Protein AF-A0A662XS90-F1 (afdb_monomer_lite)

pLDDT: mean 77.03, std 20.11, range [36.88, 97.5]

Structure (mmCIF, N/CA/C/O backbone):
data_AF-A0A662XS90-F1
#
_entry.id   AF-A0A662XS90-F1
#
loop_
_atom_site.group_PDB
_atom_site.id
_atom_site.type_symbol
_atom_site.label_atom_id
_atom_site.label_alt_id
_atom_site.label_comp_id
_atom_site.label_asym_id
_atom_site.label_entity_id
_atom_site.label_seq_id
_atom_site.pdbx_PDB_ins_code
_atom_site.Cartn_x
_atom_site.Cartn_y
_atom_site.Cartn_z
_atom_site.occupancy
_atom_site.B_iso_or_equiv
_atom_site.auth_seq_id
_atom_site.auth_comp_id
_atom_site.auth_asym_id
_atom_site.auth_atom_id
_atom_site.pdbx_PDB_model_num
ATOM 1 N N . MET A 1 1 ? -9.115 47.032 -18.566 1.00 46.91 1 MET A N 1
ATOM 2 C CA . MET A 1 1 ? -9.504 46.456 -19.867 1.00 46.91 1 MET A CA 1
ATOM 3 C C . MET A 1 1 ? -10.259 45.175 -19.581 1.00 46.91 1 MET A C 1
ATOM 5 O O . MET A 1 1 ? -9.649 44.151 -19.315 1.00 46.91 1 MET A O 1
ATOM 9 N N . GLN A 1 2 ? -11.581 45.300 -19.470 1.00 40.84 2 GLN A N 1
ATOM 10 C CA . GLN A 1 2 ? -12.500 44.173 -19.336 1.00 40.84 2 GLN A CA 1
ATOM 11 C C . GLN A 1 2 ? -12.461 43.388 -20.650 1.00 40.84 2 GLN A C 1
ATOM 13 O O . GLN A 1 2 ? -12.544 43.998 -21.713 1.00 40.84 2 GLN A O 1
ATOM 18 N N . SER A 1 3 ? -12.321 42.066 -20.586 1.00 51.00 3 SER A N 1
ATOM 19 C CA . SER A 1 3 ? -12.607 41.200 -21.725 1.00 51.00 3 SER A CA 1
ATOM 20 C C . SER A 1 3 ? -13.545 40.103 -21.251 1.00 51.00 3 SER A C 1
ATOM 22 O O . SER A 1 3 ? -13.237 39.310 -20.364 1.00 51.00 3 SER A O 1
ATOM 24 N N . THR A 1 4 ? -14.752 40.206 -21.777 1.00 46.75 4 THR A N 1
ATOM 25 C CA . THR A 1 4 ? -15.937 39.394 -21.558 1.00 46.75 4 THR A CA 1
ATOM 26 C C . THR A 1 4 ? -16.090 38.402 -22.713 1.00 46.75 4 THR A C 1
ATOM 28 O O . THR A 1 4 ? -15.774 38.772 -23.841 1.00 46.75 4 THR A O 1
ATOM 31 N N . LEU A 1 5 ? -16.722 37.252 -22.419 1.00 43.22 5 LEU A N 1
ATOM 32 C CA . LEU A 1 5 ? -17.412 36.326 -23.346 1.00 43.22 5 LEU A CA 1
ATOM 33 C C . LEU A 1 5 ? -16.474 35.387 -24.147 1.00 43.22 5 LEU A C 1
ATOM 35 O O . LEU A 1 5 ? -15.370 35.763 -24.500 1.00 43.22 5 LEU A O 1
ATOM 39 N N . GLU A 1 6 ? -16.801 34.119 -24.418 1.00 42.72 6 GLU A N 1
ATOM 40 C CA . GLU A 1 6 ? -18.121 33.579 -24.752 1.00 42.72 6 GLU A CA 1
ATOM 41 C C . GLU A 1 6 ? -18.190 32.043 -24.548 1.00 42.72 6 GLU A C 1
ATOM 43 O O . GLU A 1 6 ? -17.235 31.316 -24.823 1.00 42.72 6 GLU A O 1
ATOM 48 N N . LEU A 1 7 ? -19.341 31.561 -24.059 1.00 48.09 7 LEU A N 1
ATOM 49 C CA . LEU A 1 7 ? -19.759 30.155 -24.037 1.00 48.09 7 LEU A CA 1
ATOM 50 C C . LEU A 1 7 ? -20.249 29.744 -25.432 1.00 48.09 7 LEU A C 1
ATOM 52 O O . LEU A 1 7 ? -21.121 30.409 -25.981 1.00 48.09 7 LEU A O 1
ATOM 56 N N . ALA A 1 8 ? -19.822 28.582 -25.928 1.00 40.94 8 ALA A N 1
ATOM 57 C CA . ALA A 1 8 ? -20.457 27.920 -27.066 1.00 40.94 8 ALA A CA 1
ATOM 58 C C . ALA A 1 8 ? -21.144 26.623 -26.608 1.00 40.94 8 ALA A C 1
ATOM 60 O O . ALA A 1 8 ? -20.506 25.590 -26.406 1.00 40.94 8 ALA A O 1
ATOM 61 N N . ALA A 1 9 ? -22.465 26.705 -26.442 1.00 42.56 9 ALA A N 1
ATOM 62 C CA . ALA A 1 9 ? -23.384 25.575 -26.402 1.00 42.56 9 ALA A CA 1
ATOM 63 C C . ALA A 1 9 ? -24.036 25.432 -27.785 1.00 42.56 9 ALA A C 1
ATOM 65 O O . ALA A 1 9 ? -24.511 26.412 -28.354 1.00 42.56 9 ALA A O 1
ATOM 66 N N . SER A 1 10 ? -24.058 24.221 -28.336 1.00 46.25 10 SER A N 1
ATOM 67 C CA . SER A 1 10 ? -24.774 23.829 -29.562 1.00 46.25 10 SER A CA 1
ATOM 68 C C . SER A 1 10 ? -24.744 22.299 -29.635 1.00 46.25 10 SER A C 1
ATOM 70 O O . SER A 1 10 ? -23.737 21.705 -29.278 1.00 46.25 10 SER A O 1
ATOM 72 N N . SER A 1 11 ? -25.737 21.555 -30.101 1.00 41.50 11 SER A N 1
ATOM 73 C CA . SER A 1 11 ? -27.116 21.822 -30.485 1.00 41.50 11 SER A CA 1
ATOM 74 C C . SER A 1 11 ? -27.805 20.450 -30.562 1.00 41.50 11 SER A C 1
ATOM 76 O O . SER A 1 11 ? -27.169 19.440 -30.869 1.00 41.50 11 SER A O 1
ATOM 78 N N . LEU A 1 12 ? -29.096 20.429 -30.255 1.00 47.72 12 LEU A N 1
ATOM 79 C CA . LEU A 1 12 ? -29.994 19.281 -30.294 1.00 47.72 12 LEU A CA 1
ATOM 80 C C . LEU A 1 12 ? -30.335 18.920 -31.750 1.00 47.72 12 LEU A C 1
ATOM 82 O O . LEU A 1 12 ? -30.722 19.792 -32.515 1.00 47.72 12 LEU A O 1
ATOM 86 N N . ASN A 1 13 ? -30.295 17.633 -32.092 1.00 46.22 13 ASN A N 1
ATOM 87 C CA . ASN A 1 13 ? -30.978 17.028 -33.245 1.00 46.22 13 ASN A CA 1
ATOM 88 C C . ASN A 1 13 ? -31.464 15.650 -32.750 1.00 46.22 13 ASN A C 1
ATOM 90 O O . ASN A 1 13 ? -30.674 14.905 -32.184 1.00 46.22 13 ASN A O 1
ATOM 94 N N . GLY A 1 14 ? -32.731 15.237 -32.789 1.00 38.50 14 GLY A N 1
ATOM 95 C CA . GLY A 1 14 ? -33.776 15.465 -33.785 1.00 38.50 14 GLY A CA 1
ATOM 96 C C . GLY A 1 14 ? -34.149 14.091 -34.369 1.00 38.50 14 GLY A C 1
ATOM 97 O O . GLY A 1 14 ? -33.398 13.553 -35.172 1.00 38.50 14 GLY A O 1
ATOM 98 N N . ARG A 1 15 ? -35.254 13.491 -33.890 1.00 47.94 15 ARG A N 1
ATOM 99 C CA . ARG A 1 15 ? -35.796 12.160 -34.278 1.00 47.94 15 ARG A CA 1
ATOM 100 C C . ARG A 1 15 ? -36.144 12.090 -35.777 1.00 47.94 15 ARG A C 1
ATOM 102 O O . ARG A 1 15 ? -36.386 13.127 -36.390 1.00 47.94 15 ARG A O 1
ATOM 109 N N . PRO A 1 16 ? -36.377 10.876 -36.308 1.00 51.66 16 PRO A N 1
ATOM 110 C CA . PRO A 1 16 ? -37.778 10.587 -36.629 1.00 51.66 16 PRO A CA 1
ATOM 111 C C . PRO A 1 16 ? -38.274 9.208 -36.169 1.00 51.66 16 PRO A C 1
ATOM 113 O O . PRO A 1 16 ? -37.550 8.219 -36.112 1.00 51.66 16 PRO A O 1
ATOM 116 N N . LEU A 1 17 ? -39.561 9.207 -35.817 1.00 44.09 17 LEU A N 1
ATOM 117 C CA . LEU A 1 17 ? -40.422 8.065 -35.533 1.00 44.09 17 LEU A CA 1
ATOM 118 C C . LEU A 1 17 ? -40.832 7.378 -36.839 1.00 44.09 17 LEU A C 1
ATOM 120 O O . LEU A 1 17 ? -41.264 8.062 -37.764 1.00 44.09 17 LEU A O 1
ATOM 124 N N . LEU A 1 18 ? -40.802 6.045 -36.870 1.00 49.81 18 LEU A N 1
ATOM 125 C CA . LEU A 1 18 ? -41.537 5.252 -37.853 1.00 49.81 18 LEU A CA 1
ATOM 126 C C . LEU A 1 18 ? -42.574 4.388 -37.132 1.00 49.81 18 LEU A C 1
ATOM 128 O O . LEU A 1 18 ? -42.248 3.588 -36.258 1.00 49.81 18 LEU A O 1
ATOM 132 N N . LEU A 1 19 ? -43.830 4.631 -37.505 1.00 46.78 19 LEU A N 1
ATOM 133 C CA . LEU A 1 19 ? -44.989 3.768 -37.312 1.00 46.78 19 LEU A CA 1
ATOM 134 C C . LEU A 1 19 ? -44.895 2.573 -38.267 1.00 46.78 19 LEU A C 1
ATOM 136 O O . LEU A 1 19 ? -44.547 2.782 -39.426 1.00 46.78 19 LEU A O 1
ATOM 140 N N . ALA A 1 20 ? -45.292 1.383 -37.812 1.00 40.66 20 ALA A N 1
ATOM 141 C CA . ALA A 1 20 ? -46.274 0.540 -38.505 1.00 40.66 20 ALA A CA 1
ATOM 142 C C . ALA A 1 20 ? -46.572 -0.752 -37.718 1.00 40.66 20 ALA A C 1
ATOM 144 O O . ALA A 1 20 ? -45.673 -1.477 -37.304 1.00 40.66 20 ALA A O 1
ATOM 145 N N . ASP A 1 21 ? -47.876 -0.971 -37.581 1.00 36.91 21 ASP A N 1
ATOM 146 C CA . ASP A 1 21 ? -48.632 -2.222 -37.610 1.00 36.91 21 ASP A CA 1
ATOM 147 C C . ASP A 1 21 ? -48.496 -3.327 -36.545 1.00 36.91 21 ASP A C 1
ATOM 149 O O . ASP A 1 21 ? -47.541 -4.091 -36.436 1.00 36.91 21 ASP A O 1
ATOM 153 N N . SER A 1 22 ? -49.621 -3.438 -35.833 1.00 49.28 22 SER A N 1
ATOM 154 C CA . SER A 1 22 ? -50.176 -4.601 -35.142 1.00 49.28 22 SER A CA 1
ATOM 155 C C . SER A 1 22 ? -50.376 -5.787 -36.100 1.00 49.28 22 SER A C 1
ATOM 157 O O . SER A 1 22 ? -50.694 -5.576 -37.270 1.00 49.28 22 SER A O 1
ATOM 159 N N . PRO A 1 23 ? -50.321 -7.039 -35.610 1.00 53.56 23 PRO A N 1
ATOM 160 C CA . PRO A 1 23 ? -51.613 -7.696 -35.400 1.00 53.56 23 PRO A CA 1
ATOM 161 C C . PRO A 1 23 ? -51.699 -8.639 -34.184 1.00 53.56 23 PRO A C 1
ATOM 163 O O . PRO A 1 23 ? -50.775 -9.372 -33.851 1.00 53.56 23 PRO A O 1
ATOM 166 N N . ALA A 1 24 ? -52.894 -8.602 -33.588 1.00 49.44 24 ALA A N 1
ATOM 167 C CA . ALA A 1 24 ? -53.712 -9.689 -33.040 1.00 49.44 24 ALA A CA 1
ATOM 168 C C . ALA A 1 24 ? -53.063 -10.881 -32.291 1.00 49.44 24 ALA A C 1
ATOM 170 O O . ALA A 1 24 ? -52.315 -11.690 -32.827 1.00 49.44 24 ALA A O 1
ATOM 171 N N . LEU A 1 25 ? -53.543 -11.003 -31.048 1.00 48.31 25 LEU A N 1
ATOM 172 C CA . LEU A 1 25 ? -53.514 -12.099 -30.067 1.00 48.31 25 LEU A CA 1
ATOM 173 C C . LEU A 1 25 ? -53.543 -13.533 -30.644 1.00 48.31 25 LEU A C 1
ATOM 175 O O . LEU A 1 25 ? -54.168 -13.790 -31.672 1.00 48.31 25 LEU A O 1
ATOM 179 N N . PRO A 1 26 ? -53.094 -14.512 -29.836 1.00 54.56 26 PRO A N 1
ATOM 180 C CA . PRO A 1 26 ? -54.115 -15.337 -29.190 1.00 54.56 26 PRO A CA 1
ATOM 181 C C . PRO A 1 26 ? -53.918 -15.515 -27.680 1.00 54.56 26 PRO A C 1
ATOM 183 O O . PRO A 1 26 ? -52.807 -15.565 -27.154 1.00 54.56 26 PRO A O 1
ATOM 186 N N . LEU A 1 27 ? -55.061 -15.621 -26.998 1.00 52.25 27 LEU A N 1
ATOM 187 C CA . LEU A 1 27 ? -55.196 -16.059 -25.616 1.00 52.25 27 LEU A CA 1
ATOM 188 C C . LEU A 1 27 ? -54.572 -17.449 -25.439 1.00 52.25 27 LEU A C 1
ATOM 190 O O . LEU A 1 27 ? -54.989 -18.393 -26.107 1.00 52.25 27 LEU A O 1
ATOM 194 N N . CYS A 1 28 ? -53.687 -17.588 -24.453 1.00 40.41 28 CYS A N 1
ATOM 195 C CA . CYS A 1 28 ? -53.377 -18.873 -23.838 1.00 40.41 28 CYS A CA 1
ATOM 196 C C . CYS A 1 28 ? -53.525 -18.770 -22.319 1.00 40.41 28 CYS A C 1
ATOM 198 O O . CYS A 1 28 ? -53.129 -17.796 -21.681 1.00 40.41 28 CYS A O 1
ATOM 200 N N . LEU A 1 29 ? -54.182 -19.796 -21.794 1.00 49.94 29 LEU A N 1
ATOM 201 C CA . LEU A 1 29 ? -54.697 -19.970 -20.447 1.00 49.94 29 LEU A CA 1
ATOM 202 C C . LEU A 1 29 ? -53.612 -19.944 -19.361 1.00 49.94 29 LEU A C 1
ATOM 204 O O . LEU A 1 29 ? -52.571 -20.578 -19.486 1.00 49.94 29 LEU A O 1
ATOM 208 N N . ALA A 1 30 ? -53.970 -19.279 -18.261 1.00 53.62 30 ALA A N 1
ATOM 209 C CA . ALA A 1 30 ? -53.767 -19.686 -16.871 1.00 53.62 30 ALA A CA 1
ATOM 210 C C . ALA A 1 30 ? -52.562 -20.601 -16.571 1.00 53.62 30 ALA A C 1
ATOM 212 O O . ALA A 1 30 ? -52.685 -21.823 -16.518 1.00 53.62 30 ALA A O 1
ATOM 213 N N . ALA A 1 31 ? -51.438 -19.980 -16.215 1.00 51.25 31 ALA A N 1
ATOM 214 C CA . ALA A 1 31 ? -50.478 -20.564 -15.290 1.00 51.25 31 ALA A CA 1
ATOM 215 C C . ALA A 1 31 ? -50.459 -19.686 -14.036 1.00 51.25 31 ALA A C 1
ATOM 217 O O . ALA A 1 31 ? -50.192 -18.487 -14.094 1.00 51.25 31 ALA A O 1
ATOM 218 N N . SER A 1 32 ? -50.822 -20.280 -12.905 1.00 57.84 32 SER A N 1
ATOM 219 C CA . SER A 1 32 ? -50.787 -19.677 -11.579 1.00 57.84 32 SER A CA 1
ATOM 220 C C . SER A 1 32 ? -49.365 -19.228 -11.239 1.00 57.84 32 SER A C 1
ATOM 222 O O . SER A 1 32 ? -48.529 -20.037 -10.833 1.00 57.84 32 SER A O 1
ATOM 224 N N . CYS A 1 33 ? -49.095 -17.934 -11.409 1.00 43.72 33 CYS A N 1
ATOM 225 C CA . CYS A 1 33 ? -47.889 -17.284 -10.919 1.00 43.72 33 CYS A CA 1
ATOM 226 C C . CYS A 1 33 ? -47.896 -17.350 -9.389 1.00 43.72 33 CYS A C 1
ATOM 228 O O . CYS A 1 33 ? -48.572 -16.563 -8.726 1.00 43.72 33 CYS A O 1
ATOM 230 N N . PHE A 1 34 ? -47.151 -18.305 -8.832 1.00 48.31 34 PHE A N 1
ATOM 231 C CA . PHE A 1 34 ? -46.725 -18.258 -7.441 1.00 48.31 34 PHE A CA 1
ATOM 232 C C . PHE A 1 34 ? -46.005 -16.925 -7.231 1.00 48.31 34 PHE A C 1
ATOM 234 O O . PHE A 1 34 ? -44.899 -16.714 -7.723 1.00 48.31 34 PHE A O 1
ATOM 241 N N . MET A 1 35 ? -46.677 -16.004 -6.544 1.00 54.47 35 MET A N 1
ATOM 242 C CA . MET A 1 35 ? -46.087 -14.775 -6.038 1.00 54.47 35 MET A CA 1
ATOM 243 C C . MET A 1 35 ? -44.962 -15.173 -5.084 1.00 54.47 35 MET A C 1
ATOM 245 O O . MET A 1 35 ? -45.208 -15.540 -3.937 1.00 54.47 35 MET A O 1
ATOM 249 N N . THR A 1 36 ? -43.723 -15.152 -5.567 1.00 63.88 36 THR A N 1
ATOM 250 C CA . THR A 1 36 ? -42.549 -15.212 -4.700 1.00 63.88 36 THR A CA 1
ATOM 251 C C . THR A 1 36 ? -42.595 -13.996 -3.777 1.00 63.88 36 THR A C 1
ATOM 253 O O . THR A 1 36 ? -42.610 -12.870 -4.287 1.00 63.88 36 THR A O 1
ATOM 256 N N . PRO A 1 37 ? -42.640 -14.174 -2.445 1.00 56.78 37 PRO A N 1
ATOM 257 C CA . PRO A 1 37 ? -42.574 -13.045 -1.535 1.00 56.78 37 PRO A CA 1
ATOM 258 C C . PRO A 1 37 ? -41.216 -12.362 -1.714 1.00 56.78 37 PRO A C 1
ATOM 260 O O . PRO A 1 37 ? -40.168 -12.997 -1.592 1.00 56.78 37 PRO A O 1
ATOM 263 N N . GLN A 1 38 ? -41.241 -11.067 -2.041 1.00 57.06 38 GLN A N 1
ATOM 264 C CA . GLN A 1 38 ? -40.050 -10.226 -1.971 1.00 57.06 38 GLN A CA 1
ATOM 265 C C . GLN A 1 38 ? -39.464 -10.328 -0.553 1.00 57.06 38 GLN A C 1
ATOM 267 O O . GLN A 1 38 ? -40.231 -10.266 0.415 1.00 57.06 38 GLN A O 1
ATOM 272 N N . PRO A 1 39 ? -38.136 -10.480 -0.402 1.00 57.41 39 PRO A N 1
ATOM 273 C CA . PRO A 1 39 ? -37.515 -10.473 0.910 1.00 57.41 39 PRO A CA 1
ATOM 274 C C . PRO A 1 39 ? -37.758 -9.098 1.527 1.00 57.41 39 PRO A C 1
ATOM 276 O O . PRO A 1 39 ? -37.340 -8.071 0.992 1.00 57.41 39 PRO A O 1
ATOM 279 N N . GLN A 1 40 ? -38.508 -9.083 2.625 1.00 45.94 40 GLN A N 1
ATOM 280 C CA . GLN A 1 40 ? -38.794 -7.867 3.362 1.00 45.94 40 GLN A CA 1
ATOM 281 C C . GLN A 1 40 ? -37.471 -7.310 3.884 1.00 45.94 40 GLN A C 1
ATOM 283 O O . GLN A 1 40 ? -36.763 -7.969 4.642 1.00 45.94 40 GLN A O 1
ATOM 288 N N . ALA A 1 41 ? -37.131 -6.097 3.450 1.00 53.72 41 ALA A N 1
ATOM 289 C CA . ALA A 1 41 ? -36.045 -5.324 4.021 1.00 53.72 41 ALA A CA 1
ATOM 290 C C . ALA A 1 41 ? -36.391 -5.052 5.490 1.00 53.72 41 ALA A C 1
ATOM 292 O O . ALA A 1 41 ? -37.173 -4.157 5.812 1.00 53.72 41 ALA A O 1
ATOM 293 N N . HIS A 1 42 ? -35.856 -5.880 6.381 1.00 50.31 42 HIS A N 1
ATOM 294 C CA . HIS A 1 42 ? -35.947 -5.670 7.812 1.00 50.31 42 HIS A CA 1
ATOM 295 C C . HIS A 1 42 ? -35.192 -4.378 8.136 1.00 50.31 42 HIS A C 1
ATOM 297 O O . HIS A 1 42 ? -33.964 -4.333 8.088 1.00 50.31 42 HIS A O 1
ATOM 303 N N . ALA A 1 43 ? -35.940 -3.315 8.427 1.00 52.56 43 ALA A N 1
ATOM 304 C CA . ALA A 1 43 ? -35.414 -2.080 8.984 1.00 52.56 43 ALA A CA 1
ATOM 305 C C . ALA A 1 43 ? -34.935 -2.363 10.414 1.00 52.56 43 ALA A C 1
ATOM 307 O O . ALA A 1 43 ? -35.655 -2.150 11.387 1.00 52.56 43 ALA A O 1
ATOM 308 N N . VAL A 1 44 ? -33.727 -2.912 10.538 1.00 54.66 44 VAL A N 1
ATOM 309 C CA . VAL A 1 44 ? -33.015 -2.955 11.812 1.00 54.66 44 VAL A CA 1
ATOM 310 C C . VAL A 1 44 ? -32.695 -1.505 12.141 1.00 54.66 44 VAL A C 1
ATOM 312 O O . VAL A 1 44 ? -31.963 -0.843 11.408 1.00 54.66 44 VAL A O 1
ATOM 315 N N . THR A 1 45 ? -33.302 -0.976 13.199 1.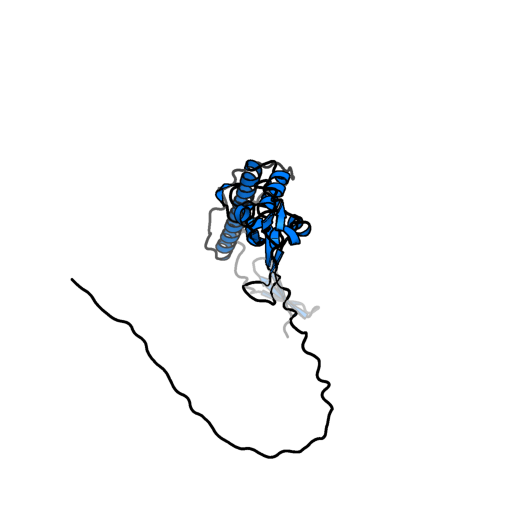00 51.59 45 THR A N 1
ATOM 316 C CA . THR A 1 45 ? -32.912 0.319 13.753 1.00 51.59 45 THR A CA 1
ATOM 317 C C . THR A 1 45 ? -31.428 0.235 14.086 1.00 51.59 45 THR A C 1
ATOM 319 O O . THR A 1 45 ? -31.044 -0.495 15.001 1.00 51.59 45 THR A O 1
ATOM 322 N N . ASP A 1 46 ? -30.605 0.922 13.299 1.00 67.44 46 ASP A N 1
ATOM 323 C CA . ASP A 1 46 ? -29.147 0.853 13.327 1.00 67.44 46 ASP A CA 1
ATOM 324 C C . ASP A 1 46 ? -28.602 1.593 14.564 1.00 67.44 46 ASP A C 1
ATOM 326 O O . ASP A 1 46 ? -27.893 2.594 14.469 1.00 67.44 46 ASP A O 1
ATOM 330 N N . ALA A 1 47 ? -28.936 1.110 15.763 1.00 80.50 47 ALA A N 1
ATOM 331 C CA . ALA A 1 47 ? -28.448 1.648 17.029 1.00 80.50 47 ALA A CA 1
ATOM 332 C C . ALA A 1 47 ? -26.938 1.410 17.137 1.00 80.50 47 ALA A C 1
ATOM 334 O O . ALA A 1 47 ? -26.502 0.258 17.196 1.00 80.50 47 ALA A O 1
ATOM 335 N N . LEU A 1 48 ? -26.143 2.485 17.057 1.00 80.50 48 LEU A N 1
ATOM 336 C CA . LEU A 1 48 ? -24.681 2.416 17.112 1.00 80.50 48 LEU A CA 1
ATOM 337 C C . LEU A 1 48 ? -24.235 1.690 18.392 1.00 80.50 48 LEU A C 1
ATOM 339 O O . LEU A 1 48 ? -24.791 1.970 19.456 1.00 80.50 48 LEU A O 1
ATOM 343 N N . PRO A 1 49 ? -23.246 0.783 18.311 1.00 87.62 49 PRO A N 1
ATOM 344 C CA . PRO A 1 49 ? -22.759 0.068 19.481 1.00 87.62 49 PRO A CA 1
ATOM 345 C C . PRO A 1 49 ? -22.180 1.067 20.484 1.00 87.62 49 PRO A C 1
ATOM 347 O O . PRO A 1 49 ? -21.370 1.921 20.125 1.00 87.62 49 PRO A O 1
ATOM 350 N N . VAL A 1 50 ? -22.612 0.970 21.740 1.00 91.62 50 VAL A N 1
ATOM 351 C CA . VAL A 1 50 ? -22.119 1.801 22.844 1.00 91.62 50 VAL A CA 1
ATOM 352 C C . VAL A 1 50 ? -21.212 0.948 23.719 1.00 91.62 50 VAL A C 1
ATOM 354 O O . VAL A 1 50 ? -21.565 -0.184 24.046 1.00 91.62 50 VAL A O 1
ATOM 357 N N . GLY A 1 51 ? -20.054 1.476 24.107 1.00 92.50 51 GLY A N 1
ATOM 358 C CA . GLY A 1 51 ? -19.108 0.740 24.938 1.00 92.50 51 GLY A CA 1
ATOM 359 C C . GLY A 1 51 ? -17.935 1.575 25.438 1.00 92.50 51 GLY A C 1
ATOM 360 O O . GLY A 1 51 ? -17.952 2.805 25.371 1.00 92.50 51 GLY A O 1
ATOM 361 N N . HIS A 1 52 ? -16.935 0.869 25.959 1.00 94.38 52 HIS A N 1
ATOM 362 C CA . HIS A 1 52 ? -15.655 1.421 26.393 1.00 94.38 52 HIS A CA 1
ATOM 363 C C . HIS A 1 52 ? -14.731 1.641 25.191 1.00 94.38 52 HIS A C 1
ATOM 365 O O . HIS A 1 52 ? -14.641 0.771 24.325 1.00 94.38 52 HIS A O 1
ATOM 371 N N . CYS A 1 53 ? -14.039 2.778 25.128 1.00 95.00 53 CYS A N 1
ATOM 372 C CA . CYS A 1 53 ? -13.061 3.063 24.077 1.00 95.00 53 CYS A CA 1
ATOM 373 C C . CYS A 1 53 ? -11.627 2.841 24.576 1.00 95.00 53 CYS A C 1
ATOM 375 O O . CYS A 1 53 ? -11.175 3.540 25.477 1.00 95.00 53 CYS A O 1
ATOM 377 N N . GLU A 1 54 ? -10.866 1.966 23.916 1.00 92.50 54 GLU A N 1
ATOM 378 C CA . GLU A 1 54 ? -9.474 1.649 24.280 1.00 92.50 54 GLU A CA 1
ATOM 379 C C . GLU A 1 54 ? -8.498 2.830 24.098 1.00 92.50 54 GLU A C 1
ATOM 381 O O . GLU A 1 54 ? -7.415 2.839 24.676 1.00 92.50 54 GLU A O 1
ATOM 386 N N . GLU A 1 55 ? -8.854 3.834 23.289 1.00 91.19 55 GLU A N 1
ATOM 387 C CA . GLU A 1 55 ? -7.949 4.939 22.933 1.00 91.19 55 GLU A CA 1
ATOM 388 C C . GLU A 1 55 ? -8.110 6.185 23.810 1.00 91.19 55 GLU A C 1
ATOM 390 O O . GLU A 1 55 ? -7.147 6.929 23.999 1.00 91.19 55 GLU A O 1
ATOM 395 N N . CYS A 1 56 ? -9.314 6.451 24.323 1.00 91.25 56 CYS A N 1
ATOM 396 C CA . CYS A 1 56 ? -9.543 7.540 25.280 1.00 91.25 56 CYS A CA 1
ATOM 397 C C . CYS A 1 56 ? -9.797 7.046 26.707 1.00 91.25 56 CYS A C 1
ATOM 399 O O . CYS A 1 56 ? -9.635 7.830 27.634 1.00 91.25 56 CYS A O 1
ATOM 401 N N . GLY A 1 57 ? -10.124 5.763 26.891 1.00 91.62 57 GLY A N 1
ATOM 402 C CA . GLY A 1 57 ? -10.424 5.170 28.193 1.00 91.62 57 GLY A CA 1
ATOM 403 C C . GLY A 1 57 ? -11.804 5.537 28.743 1.00 91.62 57 GLY A C 1
ATOM 404 O O . GLY A 1 57 ? -12.108 5.181 29.877 1.00 91.62 57 GLY A O 1
ATOM 405 N N . ASP A 1 58 ? -12.632 6.240 27.967 1.00 92.81 58 ASP A N 1
ATOM 406 C CA . ASP A 1 58 ? -13.965 6.654 28.396 1.00 92.81 58 ASP A CA 1
ATOM 407 C C . ASP A 1 58 ? -15.009 5.561 28.123 1.00 92.81 58 ASP A C 1
ATOM 409 O O . ASP A 1 58 ? -14.989 4.885 27.085 1.00 92.81 58 ASP A O 1
ATOM 413 N N . ASP A 1 59 ? -15.961 5.443 29.047 1.00 92.31 59 ASP A N 1
ATOM 414 C CA . ASP A 1 59 ? -17.114 4.549 28.960 1.00 92.31 59 ASP A CA 1
ATOM 415 C C . ASP A 1 59 ? -18.343 5.244 28.359 1.00 92.31 59 ASP A C 1
ATOM 417 O O . ASP A 1 59 ? -18.510 6.461 28.439 1.00 92.31 59 ASP A O 1
ATOM 421 N N . GLY A 1 60 ? -19.256 4.454 27.787 1.00 88.81 60 GLY A N 1
ATOM 422 C CA . GLY A 1 60 ? -20.542 4.956 27.294 1.00 88.81 60 GLY A CA 1
ATOM 423 C C . GLY A 1 60 ? -20.452 5.737 25.981 1.00 88.81 60 GLY A C 1
ATOM 424 O O . GLY A 1 60 ? -21.350 6.520 25.670 1.00 88.81 60 GLY A O 1
ATOM 425 N N . LEU A 1 61 ? -19.390 5.528 25.198 1.00 92.88 61 LEU A N 1
ATOM 426 C CA . LEU A 1 61 ? -19.199 6.180 23.905 1.00 92.88 61 LEU A CA 1
ATOM 427 C C . LEU A 1 61 ? -19.731 5.335 22.747 1.00 92.88 61 LEU A C 1
ATOM 429 O O . LEU A 1 61 ? -19.727 4.106 22.793 1.00 92.88 61 LEU A O 1
ATOM 433 N N . PHE A 1 62 ? -20.122 6.009 21.664 1.00 94.12 62 PHE A N 1
ATOM 434 C CA . PHE A 1 62 ? -20.465 5.354 20.404 1.00 94.12 62 PHE A CA 1
ATOM 435 C C . PHE A 1 62 ? -19.203 4.833 19.708 1.00 94.12 62 PHE A C 1
ATOM 437 O O . PHE A 1 62 ? -18.326 5.610 19.309 1.00 94.12 62 PHE A O 1
ATOM 444 N N . LEU A 1 63 ? -19.131 3.513 19.559 1.00 94.00 63 LEU A N 1
ATOM 445 C CA . LEU A 1 63 ? -18.053 2.796 18.892 1.00 94.00 63 LEU A CA 1
ATOM 446 C C . LEU A 1 63 ? -18.277 2.737 17.379 1.00 94.00 63 LEU A C 1
ATOM 448 O O . LEU A 1 63 ? -19.407 2.729 16.882 1.00 94.00 63 LEU A O 1
ATOM 452 N N . ASP A 1 64 ? -17.179 2.688 16.630 1.00 93.62 64 ASP A N 1
ATOM 453 C CA . ASP A 1 64 ? -17.233 2.490 15.187 1.00 93.62 64 ASP A CA 1
ATOM 454 C C . ASP A 1 64 ? -17.535 1.020 14.866 1.00 93.62 64 ASP A C 1
ATOM 456 O O . ASP A 1 64 ? -16.729 0.131 15.145 1.00 93.62 64 ASP A O 1
ATOM 460 N N . ARG A 1 65 ? -18.692 0.768 14.240 1.00 93.38 65 ARG A N 1
ATOM 461 C CA . ARG A 1 65 ? -19.135 -0.582 13.848 1.00 93.38 65 ARG A CA 1
ATOM 462 C C . ARG A 1 65 ? -18.102 -1.321 13.011 1.00 93.38 65 ARG A C 1
ATOM 464 O O . ARG A 1 65 ? -17.864 -2.498 13.233 1.00 93.38 65 ARG A O 1
ATOM 471 N N . VAL A 1 66 ? -17.471 -0.629 12.062 1.00 93.81 66 VAL A N 1
ATOM 472 C CA . VAL A 1 66 ? -16.534 -1.261 11.128 1.00 93.81 66 VAL A CA 1
ATOM 473 C C . VAL A 1 66 ? -15.295 -1.753 11.869 1.00 93.81 66 VAL A C 1
ATOM 475 O O . VAL A 1 66 ? -14.855 -2.879 11.642 1.00 93.81 66 VAL A O 1
ATOM 478 N N . LEU A 1 67 ? -14.738 -0.926 12.758 1.00 94.44 67 LEU A N 1
ATOM 479 C CA . LEU A 1 67 ? -13.594 -1.313 13.585 1.00 94.44 67 LEU A CA 1
ATOM 480 C C . LEU A 1 67 ? -13.943 -2.446 14.557 1.00 94.44 67 LEU A C 1
ATOM 482 O O . LEU A 1 67 ? -13.147 -3.373 14.707 1.00 94.44 67 LEU A O 1
ATOM 486 N N . LEU A 1 68 ? -15.137 -2.416 15.147 1.00 94.62 68 LEU A N 1
ATOM 487 C CA . LEU A 1 68 ? -15.585 -3.442 16.081 1.00 94.62 68 LEU A CA 1
ATOM 488 C C . LEU A 1 68 ? -15.847 -4.789 15.386 1.00 94.62 68 LEU A C 1
ATOM 490 O O . LEU A 1 68 ? -15.329 -5.816 15.809 1.00 94.62 68 LEU A O 1
ATOM 494 N N . GLU A 1 69 ? -16.614 -4.798 14.299 1.00 94.19 69 GLU A N 1
ATOM 495 C CA . GLU A 1 69 ? -17.055 -6.029 13.636 1.00 94.19 69 GLU A CA 1
ATOM 496 C C . GLU A 1 69 ? -15.921 -6.692 12.843 1.00 94.19 69 GLU A C 1
ATOM 498 O O . GLU A 1 69 ? -15.670 -7.889 12.992 1.00 94.19 69 GLU A O 1
ATOM 503 N N . HIS A 1 70 ? -15.190 -5.922 12.027 1.00 94.69 70 HIS A N 1
ATOM 504 C CA . HIS A 1 70 ? -14.189 -6.485 11.114 1.00 94.69 70 HIS A CA 1
ATOM 505 C C . HIS A 1 70 ? -12.797 -6.612 11.726 1.00 94.69 70 HIS A C 1
ATOM 507 O O . HIS A 1 70 ? -12.044 -7.501 11.328 1.00 94.69 70 HIS A O 1
ATOM 513 N N . PHE A 1 71 ? -12.446 -5.741 12.674 1.00 95.25 71 PHE A N 1
ATOM 514 C CA . PHE A 1 71 ? -11.102 -5.684 13.257 1.00 95.25 71 PHE A CA 1
ATOM 515 C C . PHE A 1 71 ? -11.076 -5.981 14.759 1.00 95.25 71 PHE A C 1
ATOM 517 O O . PHE A 1 71 ? -9.990 -6.033 15.328 1.00 95.25 71 PHE A O 1
ATOM 524 N N . GLN A 1 72 ? -12.239 -6.194 15.390 1.00 94.50 72 GLN A N 1
ATOM 525 C CA . GLN A 1 72 ? -12.373 -6.488 16.820 1.00 94.50 72 GLN A CA 1
ATOM 526 C C . GLN A 1 72 ? -11.727 -5.415 17.715 1.00 94.50 72 GLN A C 1
ATOM 528 O O . GLN A 1 72 ? -11.179 -5.724 18.770 1.00 94.50 72 GLN A O 1
ATOM 533 N N . LEU A 1 73 ? -11.787 -4.148 17.285 1.00 93.69 73 LEU A N 1
ATOM 534 C CA . LEU A 1 73 ? -11.229 -3.001 18.004 1.00 93.69 73 LEU A CA 1
ATOM 535 C C . LEU A 1 73 ? -12.332 -2.121 18.599 1.00 93.69 73 LEU A C 1
ATOM 537 O O . LEU A 1 73 ? -13.209 -1.639 17.877 1.00 93.69 73 LEU A O 1
ATOM 541 N N . HIS A 1 74 ? -12.236 -1.836 19.898 1.00 94.94 74 HIS A N 1
ATOM 542 C CA . HIS A 1 74 ? -13.178 -0.970 20.609 1.00 94.94 74 HIS A CA 1
ATOM 543 C C . HIS A 1 74 ? -12.715 0.488 20.559 1.00 94.94 74 HIS A C 1
ATOM 545 O O . HIS A 1 74 ? -12.059 0.994 21.469 1.00 94.94 74 HIS A O 1
ATOM 551 N N . VAL A 1 75 ? -13.041 1.176 19.464 1.00 93.88 75 VAL A N 1
ATOM 552 C CA . VAL A 1 75 ? -12.636 2.571 19.237 1.00 93.88 75 VAL A CA 1
ATOM 553 C C . VAL A 1 75 ? -13.860 3.432 18.967 1.00 93.88 75 VAL A C 1
ATOM 555 O O . VAL A 1 75 ? -14.690 3.103 18.116 1.00 93.88 75 VAL A O 1
ATOM 558 N N . CYS A 1 76 ? -13.973 4.552 19.683 1.00 94.25 76 CYS A N 1
ATOM 559 C CA . CYS A 1 76 ? -15.059 5.501 19.474 1.00 94.25 76 CYS A CA 1
ATOM 560 C C . CYS A 1 76 ? -14.905 6.266 18.152 1.00 94.25 76 CYS A C 1
ATOM 562 O O . CYS A 1 76 ? -13.801 6.454 17.629 1.00 94.25 76 CYS A O 1
ATOM 564 N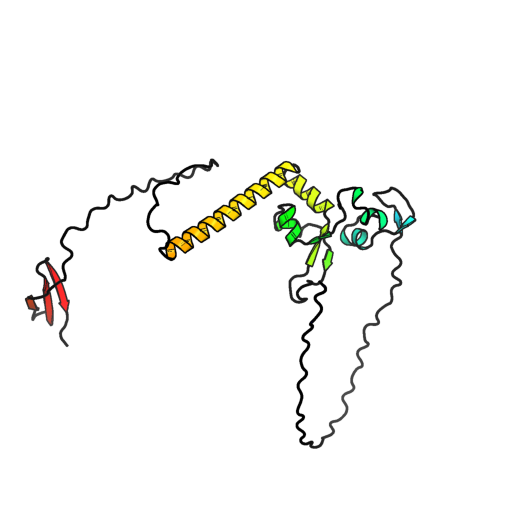 N . ILE A 1 77 ? -16.027 6.749 17.617 1.00 91.94 77 ILE A N 1
ATOM 565 C CA . ILE A 1 77 ? -16.065 7.477 16.337 1.00 91.94 77 ILE A CA 1
ATOM 566 C C . ILE A 1 77 ? -15.157 8.719 16.377 1.00 91.94 77 ILE A C 1
ATOM 568 O O . ILE A 1 77 ? -14.461 9.007 15.403 1.00 91.94 77 ILE A O 1
ATOM 572 N N . THR A 1 78 ? -15.106 9.414 17.517 1.00 92.00 78 THR A N 1
ATOM 573 C CA . THR A 1 78 ? -14.249 10.590 17.723 1.00 92.00 78 THR A CA 1
ATOM 574 C C . THR A 1 78 ? -12.766 10.234 17.614 1.00 92.00 78 THR A C 1
ATOM 576 O O . THR A 1 78 ? -12.038 10.877 16.864 1.00 92.00 78 THR A O 1
ATOM 579 N N . CYS A 1 79 ? -12.316 9.169 18.287 1.00 91.75 79 CYS A N 1
ATOM 580 C CA . CYS A 1 79 ? -10.921 8.721 18.227 1.00 91.75 79 CYS A CA 1
ATOM 581 C C . CYS A 1 79 ? -10.524 8.204 16.842 1.00 91.75 79 CYS A C 1
ATOM 583 O O . CYS A 1 79 ? -9.375 8.362 16.441 1.00 91.75 79 CYS A O 1
ATOM 585 N N . LYS A 1 80 ? -11.462 7.623 16.088 1.00 90.94 80 LYS A N 1
ATOM 586 C CA . LYS A 1 80 ? -11.219 7.228 14.697 1.00 90.94 80 LYS A CA 1
ATOM 587 C C . LYS A 1 80 ? -10.995 8.436 13.776 1.00 90.94 80 LYS A C 1
ATOM 589 O O . LYS A 1 80 ? -10.176 8.355 12.864 1.00 90.94 80 LYS A O 1
ATOM 594 N N . GLN A 1 81 ? -11.752 9.518 13.969 1.00 88.44 81 GLN A N 1
ATOM 595 C CA . GLN A 1 81 ? -11.665 10.733 13.147 1.00 88.44 81 GLN A CA 1
ATOM 596 C C . GLN A 1 81 ? -10.473 11.622 13.520 1.00 88.44 81 GLN A C 1
ATOM 598 O O . GLN A 1 81 ? -10.001 12.398 12.688 1.00 88.44 81 GLN A O 1
ATOM 603 N N . ASP A 1 82 ? -9.980 11.501 14.751 1.00 87.75 82 ASP A N 1
ATOM 604 C CA . ASP A 1 82 ? -8.826 12.243 15.239 1.00 87.75 82 ASP A CA 1
ATOM 605 C C . ASP A 1 82 ? -7.531 11.762 14.561 1.00 87.75 82 ASP A C 1
ATOM 607 O O . ASP A 1 82 ? -6.912 10.766 14.941 1.00 87.75 82 ASP A O 1
ATOM 611 N N . GLN A 1 83 ? -7.105 12.493 13.528 1.00 75.19 83 GLN A N 1
ATOM 612 C CA . GLN A 1 83 ? -5.874 12.198 12.791 1.00 75.19 83 GLN A CA 1
ATOM 613 C C . GLN A 1 83 ? -4.607 12.480 13.615 1.00 75.19 83 GLN A C 1
ATOM 615 O O . GLN A 1 83 ? -3.549 11.946 13.283 1.00 75.19 83 GLN A O 1
ATOM 620 N N . SER A 1 84 ? -4.701 13.281 14.685 1.00 78.50 84 SER A N 1
ATOM 621 C CA . SER A 1 84 ? -3.541 13.735 15.463 1.00 78.50 84 SER A CA 1
ATOM 622 C C . SER A 1 84 ? -3.006 12.678 16.426 1.00 78.50 84 SER A C 1
ATOM 624 O O . SER A 1 84 ? -1.813 12.653 16.714 1.00 78.50 84 SER A O 1
ATOM 626 N N . ARG A 1 85 ? -3.867 11.777 16.917 1.00 69.00 85 ARG A N 1
ATOM 627 C CA . ARG A 1 85 ? -3.502 10.891 18.029 1.00 69.00 85 ARG A CA 1
ATOM 628 C C . ARG A 1 85 ? -2.484 9.817 17.675 1.00 69.00 85 ARG A C 1
ATOM 630 O O . ARG A 1 85 ? -1.740 9.445 18.571 1.00 69.00 85 ARG A O 1
ATOM 637 N N . ARG A 1 86 ? -2.445 9.324 16.426 1.00 68.75 86 ARG A N 1
ATOM 638 C CA . ARG A 1 86 ? -1.472 8.320 15.925 1.00 68.75 86 ARG A CA 1
ATOM 639 C C . ARG A 1 86 ? -1.387 8.288 14.394 1.00 68.75 86 ARG A C 1
ATOM 641 O O . ARG A 1 86 ? -1.624 7.243 13.792 1.00 68.75 86 ARG A O 1
ATOM 648 N N . ASP A 1 87 ? -1.125 9.426 13.754 1.00 78.06 87 ASP A N 1
ATOM 649 C CA . ASP A 1 87 ? -0.844 9.518 12.306 1.00 78.06 87 ASP A CA 1
ATOM 650 C C . ASP A 1 87 ? -1.861 8.796 11.397 1.00 78.06 87 ASP A C 1
ATOM 652 O O . ASP A 1 87 ? -1.501 8.177 10.392 1.00 78.06 87 ASP A O 1
ATOM 656 N N . GLY A 1 88 ? -3.147 8.817 11.759 1.00 83.38 88 GLY A N 1
ATOM 657 C CA . GLY A 1 88 ? -4.184 8.090 11.020 1.00 83.38 88 GLY A CA 1
ATOM 658 C C . GLY A 1 88 ? -4.109 6.560 11.144 1.00 83.38 88 GLY A C 1
ATOM 659 O O . GLY A 1 88 ? -4.450 5.852 10.201 1.00 83.38 88 GLY A O 1
ATOM 660 N N . ALA A 1 89 ? -3.702 6.010 12.292 1.00 87.81 89 ALA A N 1
ATOM 661 C CA . ALA A 1 89 ? -3.637 4.562 12.540 1.00 87.81 89 ALA A CA 1
ATOM 662 C C . ALA A 1 89 ? -4.941 3.795 12.214 1.00 87.81 89 ALA A C 1
ATOM 664 O O . ALA A 1 89 ? -4.885 2.617 11.850 1.00 87.81 89 ALA A O 1
ATOM 665 N N . PHE A 1 90 ? -6.101 4.453 12.316 1.00 92.00 90 PHE A N 1
ATOM 666 C CA . PHE A 1 90 ? -7.419 3.876 12.017 1.00 92.00 90 PHE A CA 1
ATOM 667 C C . PHE A 1 90 ? -7.876 4.049 10.563 1.00 92.00 90 PHE A C 1
ATOM 669 O O . PHE A 1 90 ? -9.001 3.692 10.211 1.00 92.00 90 PHE A O 1
ATOM 676 N N . GLU A 1 91 ? -7.016 4.592 9.703 1.00 93.25 91 GLU A N 1
ATOM 677 C CA . GLU A 1 91 ? -7.279 4.716 8.276 1.00 93.25 91 GLU A CA 1
ATOM 678 C C . GLU A 1 91 ? -7.366 3.329 7.620 1.00 93.25 91 GLU A C 1
ATOM 680 O O . GLU A 1 91 ? -6.528 2.449 7.843 1.00 93.25 91 GLU A O 1
ATOM 685 N N . LEU A 1 92 ? -8.389 3.142 6.784 1.00 95.19 92 LEU A N 1
ATOM 686 C CA . LEU A 1 92 ? -8.559 1.940 5.977 1.00 95.19 92 LEU A CA 1
ATOM 687 C C . LEU A 1 92 ? -7.849 2.116 4.633 1.00 95.19 92 LEU A C 1
ATOM 689 O O . LEU A 1 92 ? -8.192 2.991 3.839 1.00 95.19 92 LEU A O 1
ATOM 693 N N . VAL A 1 93 ? -6.874 1.255 4.365 1.00 96.31 93 VAL A N 1
ATOM 694 C CA . VAL A 1 93 ? -5.986 1.329 3.205 1.00 96.31 93 VAL A CA 1
ATOM 695 C C . VAL A 1 93 ? -6.302 0.182 2.240 1.00 96.31 93 VAL A C 1
ATOM 697 O O . VAL A 1 93 ? -6.328 -0.980 2.654 1.00 96.31 93 VAL A O 1
ATOM 700 N N . PRO A 1 94 ? -6.520 0.450 0.939 1.00 96.94 94 PRO A N 1
ATOM 701 C CA . PRO A 1 94 ? -6.767 -0.608 -0.030 1.00 96.94 94 PRO A CA 1
ATOM 702 C C . PRO A 1 94 ? -5.516 -1.454 -0.265 1.00 96.94 94 PRO A C 1
ATOM 704 O O . PRO A 1 94 ? -4.394 -0.946 -0.261 1.00 96.94 94 PRO A O 1
ATOM 707 N N . LYS A 1 95 ? -5.708 -2.745 -0.546 1.00 96.44 95 LYS A N 1
ATOM 708 C CA . LYS A 1 95 ? -4.631 -3.727 -0.763 1.00 96.44 95 LYS A CA 1
ATOM 709 C C . LYS A 1 95 ? -3.510 -3.250 -1.692 1.00 96.44 95 LYS A C 1
ATOM 711 O O . LYS A 1 95 ? -2.335 -3.465 -1.411 1.00 96.44 95 LYS A O 1
ATOM 716 N N . THR A 1 96 ? -3.863 -2.630 -2.817 1.00 95.06 96 THR A N 1
ATOM 717 C CA . THR A 1 96 ? -2.902 -2.137 -3.817 1.00 95.06 96 THR A CA 1
ATOM 718 C C . THR A 1 96 ? -2.006 -1.038 -3.250 1.00 95.06 96 THR A C 1
ATOM 720 O O . THR A 1 96 ? -0.789 -1.098 -3.421 1.00 95.06 96 THR A O 1
ATOM 723 N N . ARG A 1 97 ? -2.592 -0.086 -2.515 1.00 95.75 97 ARG A N 1
ATOM 724 C CA . ARG A 1 97 ? -1.871 0.975 -1.802 1.00 95.75 97 ARG A CA 1
ATOM 725 C C . ARG A 1 97 ? -1.026 0.398 -0.669 1.00 95.75 97 ARG A C 1
ATOM 727 O O . ARG A 1 97 ? 0.150 0.721 -0.569 1.00 95.75 97 ARG A O 1
ATOM 734 N N . ALA A 1 98 ? -1.580 -0.531 0.110 1.00 96.06 98 ALA A N 1
ATOM 735 C CA . ALA A 1 98 ? -0.884 -1.162 1.225 1.00 96.06 98 ALA A CA 1
ATOM 736 C C . ALA A 1 98 ? 0.398 -1.900 0.791 1.00 96.06 98 ALA A C 1
ATOM 738 O O . ALA A 1 98 ? 1.433 -1.782 1.441 1.00 96.06 98 ALA A O 1
ATOM 739 N N . LYS A 1 99 ? 0.364 -2.616 -0.340 1.00 94.88 99 LYS A N 1
ATOM 740 C CA . LYS A 1 99 ? 1.550 -3.276 -0.919 1.00 94.88 99 LYS A CA 1
ATOM 741 C C . LYS A 1 99 ? 2.653 -2.293 -1.306 1.00 94.88 99 LYS A C 1
ATOM 743 O O . LYS A 1 99 ? 3.832 -2.600 -1.140 1.00 94.88 99 LYS A O 1
ATOM 748 N N . ALA A 1 100 ? 2.266 -1.148 -1.867 1.00 93.44 100 ALA A N 1
ATOM 749 C CA . ALA A 1 100 ? 3.202 -0.129 -2.321 1.00 93.44 100 ALA A CA 1
ATOM 750 C C . ALA A 1 100 ? 3.811 0.635 -1.139 1.00 93.44 100 ALA A C 1
ATOM 752 O O . ALA A 1 100 ? 5.027 0.778 -1.075 1.00 93.44 100 ALA A O 1
ATOM 753 N N . GLU A 1 101 ? 2.980 1.076 -0.193 1.00 94.06 101 GLU A N 1
ATOM 754 C CA . GLU A 1 101 ? 3.415 1.878 0.950 1.00 94.06 101 GLU A CA 1
ATOM 755 C C . GLU A 1 101 ? 4.159 1.037 1.983 1.00 94.06 101 GLU A C 1
ATOM 757 O O . GLU A 1 101 ? 5.271 1.379 2.356 1.00 94.06 101 GLU A O 1
ATOM 762 N N . TYR A 1 102 ? 3.621 -0.099 2.420 1.00 95.06 102 TYR A N 1
ATOM 763 C CA . TYR A 1 102 ? 4.233 -0.882 3.504 1.00 95.06 102 TYR A CA 1
ATOM 764 C C . TYR A 1 102 ? 5.248 -1.916 3.016 1.00 95.06 102 TYR A C 1
ATOM 766 O O . TYR A 1 102 ? 5.789 -2.674 3.814 1.00 95.06 102 TYR A O 1
ATOM 774 N N . ALA A 1 103 ? 5.492 -1.971 1.703 1.00 95.38 103 ALA A N 1
ATOM 775 C CA . ALA A 1 103 ? 6.338 -2.966 1.053 1.00 95.38 103 ALA A CA 1
ATOM 776 C C . ALA A 1 103 ? 5.978 -4.428 1.407 1.00 95.38 103 ALA A C 1
ATOM 778 O O . ALA A 1 103 ? 6.775 -5.331 1.182 1.00 95.38 103 ALA A O 1
ATOM 779 N N . LEU A 1 104 ? 4.767 -4.719 1.887 1.00 94.50 104 LEU A N 1
ATOM 780 C CA . LEU A 1 104 ? 4.400 -6.069 2.321 1.00 94.50 104 LEU A CA 1
ATOM 781 C C . LEU A 1 104 ? 4.238 -7.040 1.130 1.00 94.50 104 LEU A C 1
ATOM 783 O O . LEU A 1 104 ? 3.686 -6.653 0.094 1.00 94.50 104 LEU A O 1
ATOM 787 N N . PRO A 1 105 ? 4.697 -8.304 1.245 1.00 93.50 105 PRO A N 1
ATOM 788 C CA . PRO A 1 105 ? 4.432 -9.343 0.251 1.00 93.50 105 PRO A CA 1
ATOM 789 C C . PRO A 1 105 ? 2.947 -9.720 0.155 1.00 93.50 105 PRO A C 1
ATOM 791 O O . PRO A 1 105 ? 2.211 -9.688 1.138 1.00 93.50 105 PRO A O 1
ATOM 794 N N . ASP A 1 106 ? 2.520 -10.187 -1.020 1.00 93.56 106 ASP A N 1
ATOM 795 C CA . ASP A 1 106 ? 1.133 -10.596 -1.295 1.00 93.56 106 ASP A CA 1
ATOM 796 C C . ASP A 1 106 ? 0.593 -11.688 -0.359 1.00 93.56 106 ASP A C 1
ATOM 798 O O . ASP A 1 106 ? -0.611 -11.730 -0.097 1.00 93.56 106 ASP A O 1
ATOM 802 N N . SER A 1 107 ? 1.472 -12.558 0.146 1.00 93.75 107 SER A N 1
ATOM 803 C CA . SER A 1 107 ? 1.121 -13.658 1.048 1.00 93.75 107 SER A CA 1
ATOM 804 C C . SER A 1 107 ? 0.573 -13.177 2.391 1.00 93.75 107 SER A C 1
ATOM 806 O O . SER A 1 107 ? -0.341 -13.807 2.919 1.00 93.75 107 SER A O 1
ATOM 808 N N . PHE A 1 108 ? 1.065 -12.049 2.910 1.00 93.25 108 PHE A N 1
ATOM 809 C CA . PHE A 1 108 ? 0.640 -11.508 4.205 1.00 93.25 108 PHE A CA 1
ATOM 810 C C . PHE A 1 108 ? -0.846 -11.152 4.215 1.00 93.25 108 PHE A C 1
ATOM 812 O O . PHE A 1 108 ? -1.559 -11.452 5.164 1.00 93.25 108 PHE A O 1
ATOM 819 N N . PHE A 1 109 ? -1.352 -10.600 3.114 1.00 94.50 109 PHE A N 1
ATOM 820 C CA . PHE A 1 109 ? -2.738 -10.139 3.016 1.00 94.50 109 PHE A CA 1
ATOM 821 C C . PHE A 1 109 ? -3.783 -11.257 3.097 1.00 94.50 109 PHE A C 1
ATOM 823 O O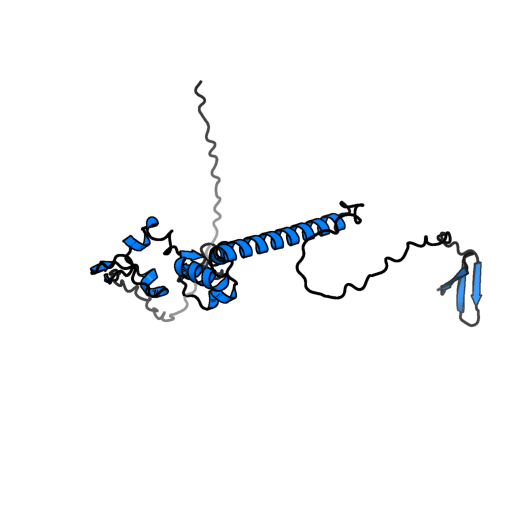 . PHE A 1 109 ? -4.964 -10.955 3.222 1.00 94.50 109 PHE A O 1
ATOM 830 N N . ARG A 1 110 ? -3.390 -12.534 3.000 1.00 92.06 110 ARG A N 1
ATOM 831 C CA . ARG A 1 110 ? -4.330 -13.660 3.126 1.00 92.06 110 ARG A CA 1
ATOM 832 C C . ARG A 1 110 ? -4.701 -13.984 4.574 1.00 92.06 110 ARG A C 1
ATOM 834 O O . ARG A 1 110 ? -5.736 -14.603 4.777 1.00 92.06 110 ARG A O 1
ATOM 841 N N . GLY A 1 111 ? -3.875 -13.592 5.546 1.00 89.81 111 GLY A N 1
ATOM 842 C CA . GLY A 1 111 ? -4.098 -13.865 6.972 1.00 89.81 111 GLY A CA 1
ATOM 843 C C . GLY A 1 111 ? -4.527 -12.648 7.793 1.00 89.81 111 GLY A C 1
ATOM 844 O O . GLY A 1 111 ? -4.695 -12.769 9.000 1.00 89.81 111 GLY A O 1
ATOM 845 N N . LEU A 1 112 ? -4.673 -11.478 7.165 1.00 94.00 112 LEU A N 1
ATOM 846 C CA . LEU A 1 112 ? -4.999 -10.233 7.859 1.00 94.00 112 LEU A CA 1
ATOM 847 C C . LEU A 1 112 ? -6.501 -9.944 7.821 1.00 94.00 112 LEU A C 1
ATOM 849 O O . LEU A 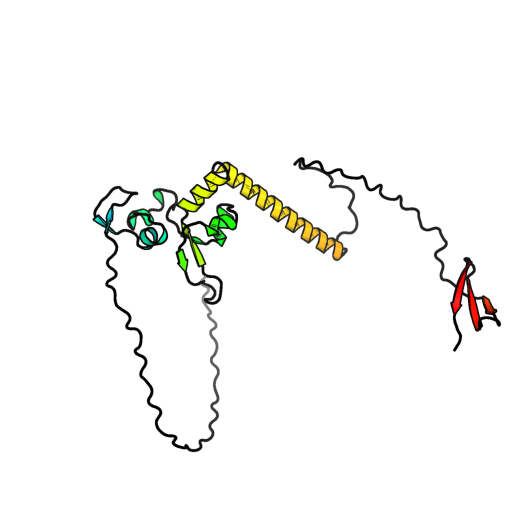1 112 ? -7.160 -10.120 6.790 1.00 94.00 112 LEU A O 1
ATOM 853 N N . ALA A 1 113 ? -7.014 -9.440 8.946 1.00 95.56 113 ALA A N 1
ATOM 854 C CA . ALA A 1 113 ? -8.363 -8.901 9.039 1.00 95.56 113 ALA A CA 1
ATOM 855 C C . ALA A 1 113 ? -8.551 -7.771 8.017 1.00 95.56 113 ALA A C 1
ATOM 857 O O . ALA A 1 113 ? -7.670 -6.921 7.837 1.00 95.56 113 ALA A O 1
ATOM 858 N N . HIS A 1 114 ? -9.684 -7.787 7.319 1.00 96.19 114 HIS A N 1
ATOM 859 C CA . HIS A 1 114 ? -9.989 -6.827 6.269 1.00 96.19 114 HIS A CA 1
ATOM 860 C C . HIS A 1 114 ? -11.493 -6.618 6.116 1.00 96.19 114 HIS A C 1
ATOM 862 O O . HIS A 1 114 ? -12.308 -7.463 6.480 1.00 96.19 114 HIS A O 1
ATOM 868 N N . LEU A 1 115 ? -11.835 -5.472 5.538 1.00 96.44 115 LEU A N 1
ATOM 869 C CA . LEU A 1 115 ? -13.181 -5.124 5.115 1.00 96.44 115 LEU A CA 1
ATOM 870 C C . LEU A 1 115 ? -13.283 -5.297 3.598 1.00 96.44 115 LEU A C 1
ATOM 872 O O . LEU A 1 115 ? -12.509 -4.692 2.851 1.00 96.44 115 LEU A O 1
ATOM 876 N N . GLU A 1 116 ? -14.251 -6.087 3.145 1.00 96.19 116 GLU A N 1
ATOM 877 C CA . GLU A 1 116 ? -14.555 -6.251 1.724 1.00 96.19 116 GLU A CA 1
ATOM 878 C C . GLU A 1 116 ? -15.658 -5.285 1.285 1.00 96.19 116 GLU A C 1
ATOM 880 O O . GLU A 1 116 ? -16.670 -5.108 1.963 1.00 96.19 116 GLU A O 1
ATOM 885 N N . LYS A 1 117 ? -15.456 -4.637 0.137 1.00 95.81 117 LYS A N 1
ATOM 886 C CA . LYS A 1 117 ? -16.446 -3.779 -0.524 1.00 95.81 117 LYS A CA 1
ATOM 887 C C . LYS A 1 117 ? -16.549 -4.139 -2.008 1.00 95.81 117 LYS A C 1
ATOM 889 O O . LYS A 1 117 ? -15.560 -4.610 -2.578 1.00 95.81 117 LYS A O 1
ATOM 894 N N . PRO A 1 118 ? -17.696 -3.893 -2.667 1.00 97.06 118 PRO A N 1
ATOM 895 C CA . PRO A 1 118 ? -17.770 -4.000 -4.120 1.00 97.06 118 PRO A CA 1
ATOM 896 C C . PRO A 1 118 ? -16.718 -3.090 -4.760 1.00 97.06 118 PRO A C 1
ATOM 898 O O . PRO A 1 118 ? -16.403 -2.009 -4.250 1.00 97.06 118 PRO A O 1
ATOM 901 N N . ASN A 1 119 ? -16.129 -3.552 -5.858 1.00 96.94 119 ASN A N 1
ATOM 902 C CA . ASN A 1 119 ? -15.074 -2.805 -6.521 1.00 96.94 119 ASN A CA 1
ATOM 903 C C . ASN A 1 119 ? -15.657 -1.526 -7.156 1.00 96.94 119 ASN A C 1
ATOM 905 O O . ASN A 1 119 ? -16.600 -1.626 -7.942 1.00 96.94 119 ASN A O 1
ATOM 909 N N . PRO A 1 120 ? -15.109 -0.331 -6.854 1.00 95.75 120 PRO A N 1
ATOM 910 C CA . PRO A 1 120 ? -15.671 0.940 -7.316 1.00 95.75 120 PRO A CA 1
ATOM 911 C C . PRO A 1 120 ? -15.602 1.128 -8.836 1.00 95.75 120 PRO A C 1
ATOM 913 O O . PRO A 1 120 ? -16.323 1.964 -9.371 1.00 95.75 120 PRO A O 1
ATOM 916 N N . HIS A 1 121 ? -14.738 0.386 -9.535 1.00 93.69 121 HIS A N 1
ATOM 917 C CA . HIS A 1 121 ? -14.654 0.457 -10.992 1.00 93.69 121 HIS A CA 1
ATOM 918 C C . HIS A 1 121 ? -15.728 -0.388 -11.682 1.00 93.69 121 HIS A C 1
ATOM 920 O O . HIS A 1 121 ? -16.297 0.058 -12.674 1.00 93.69 121 HIS A O 1
ATOM 926 N N . HIS A 1 122 ? -15.975 -1.607 -11.192 1.00 95.88 122 HIS A N 1
ATOM 927 C CA . HIS A 1 122 ? -16.973 -2.519 -11.751 1.00 95.88 122 HIS A CA 1
ATOM 928 C C . HIS A 1 122 ? -17.258 -3.677 -10.784 1.00 95.88 122 HIS A C 1
ATOM 930 O O . HIS A 1 122 ? -16.324 -4.325 -10.317 1.00 95.88 122 HIS A O 1
ATOM 936 N N . GLU A 1 123 ? -18.529 -4.006 -10.546 1.00 94.81 123 GLU A N 1
ATOM 937 C CA . GLU A 1 123 ? -18.945 -5.049 -9.591 1.00 94.81 123 GLU A CA 1
ATOM 938 C C . GLU A 1 123 ? -18.411 -6.454 -9.916 1.00 94.81 123 GLU A C 1
ATOM 940 O O . GLU A 1 123 ? -18.084 -7.213 -9.011 1.00 94.81 123 GLU A O 1
ATOM 945 N N . ALA A 1 124 ? -18.263 -6.784 -11.204 1.00 95.81 124 ALA A N 1
ATOM 946 C CA . ALA A 1 124 ? -17.726 -8.074 -11.648 1.00 95.81 124 ALA A CA 1
ATOM 947 C C . ALA A 1 124 ? -16.211 -8.242 -11.416 1.00 95.81 124 ALA A C 1
ATOM 949 O O . ALA A 1 124 ? -15.676 -9.334 -11.605 1.00 95.81 124 ALA A O 1
ATOM 950 N N . PHE A 1 125 ? -15.490 -7.174 -11.061 1.00 96.00 125 PHE A N 1
ATOM 951 C CA . PHE A 1 125 ? -14.073 -7.280 -10.725 1.00 96.00 125 PHE A CA 1
ATOM 952 C C . PHE A 1 125 ? -13.881 -7.805 -9.305 1.00 96.00 125 PHE A C 1
ATOM 954 O O . PHE A 1 125 ? -14.789 -7.785 -8.478 1.00 96.00 125 PHE A O 1
ATOM 961 N N . ALA A 1 126 ? -12.659 -8.257 -9.010 1.00 95.25 126 ALA A N 1
ATOM 962 C CA . ALA A 1 126 ? -12.309 -8.715 -7.673 1.00 95.25 126 ALA A CA 1
ATOM 963 C C . ALA A 1 126 ? -12.693 -7.653 -6.616 1.00 95.25 126 ALA A C 1
ATOM 965 O O . ALA A 1 126 ? -12.370 -6.472 -6.825 1.00 95.25 126 ALA A O 1
ATOM 966 N N . PRO A 1 127 ? -13.348 -8.050 -5.505 1.00 96.56 127 PRO A N 1
ATOM 967 C CA . PRO A 1 127 ? -13.768 -7.131 -4.453 1.00 96.56 127 PRO A CA 1
ATOM 968 C C . PRO A 1 127 ? -12.618 -6.282 -3.906 1.00 96.56 127 PRO A C 1
ATOM 970 O O . PRO A 1 127 ? -11.458 -6.705 -3.847 1.00 96.56 127 PRO A O 1
ATOM 973 N N . LEU A 1 128 ? -12.945 -5.063 -3.483 1.00 96.06 128 LEU A N 1
ATOM 974 C CA . LEU A 1 128 ? -12.004 -4.163 -2.837 1.00 96.06 128 LEU A CA 1
ATOM 975 C C . LEU A 1 128 ? -11.742 -4.644 -1.408 1.00 96.06 128 LEU A C 1
ATOM 977 O O . LEU A 1 128 ? -12.638 -4.620 -0.571 1.00 96.06 128 LEU A O 1
ATOM 981 N N . GLN A 1 129 ? -10.496 -5.017 -1.125 1.00 96.94 129 GLN A N 1
ATOM 982 C CA . GLN A 1 129 ? -10.050 -5.378 0.221 1.00 96.94 129 GLN A CA 1
ATOM 983 C C . GLN A 1 129 ? -9.390 -4.168 0.895 1.00 96.94 129 GLN A C 1
ATOM 985 O O . GLN A 1 129 ? -8.388 -3.640 0.392 1.00 96.94 129 GLN A O 1
ATOM 990 N N . LEU A 1 130 ? -9.956 -3.739 2.023 1.00 97.50 130 LEU A N 1
ATOM 991 C CA . LEU A 1 130 ? -9.496 -2.627 2.851 1.00 97.50 130 LEU A CA 1
ATOM 992 C C . LEU A 1 130 ? -8.890 -3.154 4.155 1.00 97.50 130 LEU A C 1
ATOM 994 O O . LEU A 1 130 ? -9.540 -3.885 4.896 1.00 97.50 130 LEU A O 1
ATOM 998 N N . PHE A 1 131 ? -7.659 -2.753 4.447 1.00 97.31 131 PHE A N 1
ATOM 999 C CA . PHE A 1 131 ? -6.898 -3.184 5.618 1.00 97.31 131 PHE A CA 1
ATOM 1000 C C . PHE A 1 131 ? -6.672 -2.014 6.572 1.00 97.31 131 PHE A C 1
ATOM 1002 O O . PHE A 1 131 ? -6.563 -0.868 6.139 1.00 97.31 131 PHE A O 1
ATOM 1009 N N . LEU A 1 132 ? -6.559 -2.297 7.866 1.00 96.06 132 LEU A N 1
ATOM 1010 C CA . LEU A 1 132 ? -6.288 -1.275 8.872 1.00 96.06 132 LEU A CA 1
ATOM 1011 C C . LEU A 1 132 ? -4.816 -0.843 8.838 1.00 96.06 132 LEU A C 1
ATOM 1013 O O . LEU A 1 132 ? -3.914 -1.677 8.952 1.00 96.06 132 LEU A O 1
ATOM 1017 N N . ARG A 1 133 ? -4.564 0.466 8.748 1.00 95.38 133 ARG A N 1
ATOM 1018 C CA . ARG A 1 133 ? -3.211 1.041 8.727 1.00 95.38 133 ARG A CA 1
ATOM 1019 C C . ARG A 1 133 ? -2.355 0.622 9.925 1.00 95.38 133 ARG A C 1
ATOM 1021 O O . ARG A 1 133 ? -1.207 0.232 9.726 1.00 95.38 133 ARG A O 1
ATOM 1028 N N . ARG A 1 134 ? -2.911 0.627 11.142 1.00 94.31 134 ARG A N 1
ATOM 1029 C CA . ARG A 1 134 ? -2.241 0.151 12.370 1.00 94.31 134 ARG A CA 1
ATOM 1030 C C . ARG A 1 134 ? -1.669 -1.260 12.212 1.00 94.31 134 ARG A C 1
ATOM 1032 O O . ARG A 1 134 ? -0.502 -1.484 12.512 1.00 94.31 134 ARG A O 1
ATOM 1039 N N . THR A 1 135 ? -2.478 -2.193 11.714 1.00 95.06 135 THR A N 1
ATOM 1040 C CA . THR A 1 135 ? -2.079 -3.593 11.519 1.00 95.06 135 THR A CA 1
ATOM 1041 C C . THR A 1 135 ? -0.994 -3.719 10.451 1.00 95.06 135 THR A C 1
ATOM 1043 O O . THR A 1 135 ? -0.032 -4.459 10.632 1.00 95.06 135 THR A O 1
ATOM 1046 N N . LEU A 1 136 ? -1.109 -2.961 9.355 1.00 95.62 136 LEU A N 1
ATOM 1047 C CA . LEU A 1 136 ? -0.106 -2.956 8.286 1.00 95.62 136 LEU A CA 1
ATOM 1048 C C . LEU A 1 136 ? 1.252 -2.435 8.768 1.00 95.62 136 LEU A C 1
ATOM 1050 O O . LEU A 1 136 ? 2.275 -3.041 8.458 1.00 95.62 136 LEU A O 1
ATOM 1054 N N . LEU A 1 137 ? 1.261 -1.342 9.536 1.00 94.00 137 LEU A N 1
ATOM 1055 C CA . LEU A 1 137 ? 2.473 -0.792 10.149 1.00 94.00 137 LEU A CA 1
ATOM 1056 C C . LEU A 1 137 ? 3.132 -1.809 11.080 1.00 94.00 137 LEU A C 1
ATOM 1058 O O . LEU A 1 137 ? 4.331 -2.049 10.974 1.00 94.00 137 LEU A O 1
ATOM 1062 N N . GLN A 1 138 ? 2.346 -2.445 11.950 1.00 94.06 138 GLN A N 1
ATOM 1063 C CA . GLN A 1 138 ? 2.849 -3.451 12.881 1.00 94.06 138 GLN A CA 1
ATOM 1064 C C . GLN A 1 138 ? 3.490 -4.640 12.151 1.00 94.06 138 GLN A C 1
ATOM 1066 O O . GLN A 1 138 ? 4.605 -5.033 12.490 1.00 94.06 138 GLN A O 1
ATOM 1071 N N . GLU A 1 139 ? 2.838 -5.181 11.118 1.00 95.31 139 GLU A N 1
ATOM 1072 C CA . GLU A 1 139 ? 3.412 -6.277 10.328 1.00 95.31 139 GLU A CA 1
ATOM 1073 C C . GLU A 1 139 ? 4.637 -5.847 9.516 1.00 95.31 139 GLU A C 1
ATOM 1075 O O . GLU A 1 139 ? 5.584 -6.621 9.379 1.00 95.31 139 GLU A O 1
ATOM 1080 N N . ALA A 1 140 ? 4.660 -4.615 9.001 1.00 95.50 140 ALA A N 1
ATOM 1081 C CA . ALA A 1 140 ? 5.818 -4.088 8.286 1.00 95.50 140 ALA A CA 1
ATOM 1082 C C . ALA A 1 140 ? 7.025 -3.937 9.217 1.00 95.50 140 ALA A C 1
ATOM 1084 O O . ALA A 1 140 ? 8.120 -4.376 8.870 1.00 95.50 140 ALA A O 1
ATOM 1085 N N . HIS A 1 141 ? 6.823 -3.388 10.416 1.00 94.50 141 HIS A N 1
ATOM 1086 C CA . HIS A 1 141 ? 7.875 -3.299 11.424 1.00 94.50 141 HIS A CA 1
ATOM 1087 C C . HIS A 1 141 ? 8.346 -4.678 11.884 1.00 94.50 141 HIS A C 1
ATOM 1089 O O . HIS A 1 141 ? 9.541 -4.856 12.080 1.00 94.50 141 HIS A O 1
ATOM 1095 N N . ARG A 1 142 ? 7.445 -5.664 11.990 1.00 94.75 142 ARG A N 1
ATOM 1096 C CA . ARG A 1 142 ? 7.801 -7.050 12.325 1.00 94.75 142 ARG A CA 1
ATOM 1097 C C . ARG A 1 142 ? 8.628 -7.737 11.234 1.00 94.75 142 ARG A C 1
ATOM 1099 O O . ARG A 1 142 ? 9.437 -8.601 11.546 1.00 94.75 142 ARG A O 1
ATOM 1106 N N . LEU A 1 143 ? 8.391 -7.414 9.962 1.00 95.50 143 LEU A N 1
ATOM 1107 C CA . LEU A 1 143 ? 9.085 -8.036 8.830 1.00 95.50 143 LEU A CA 1
ATOM 1108 C C . LEU A 1 143 ? 10.441 -7.386 8.525 1.00 95.50 143 LEU A C 1
ATOM 1110 O O . LEU A 1 143 ? 11.339 -8.066 8.035 1.00 95.50 143 LEU A O 1
ATOM 1114 N N . TYR A 1 144 ? 10.558 -6.079 8.756 1.00 95.25 144 TYR A N 1
ATOM 1115 C CA . TYR A 1 144 ? 11.722 -5.276 8.374 1.00 95.25 144 TYR A CA 1
ATOM 1116 C C . TYR A 1 144 ? 12.477 -4.678 9.566 1.00 95.25 144 TYR A C 1
ATOM 1118 O O . TYR A 1 144 ? 13.282 -3.773 9.371 1.00 95.25 144 TYR A O 1
ATOM 1126 N N . ASP A 1 145 ? 12.197 -5.148 10.782 1.00 93.56 145 ASP A N 1
ATOM 1127 C CA . ASP A 1 145 ? 12.839 -4.707 12.026 1.00 93.56 145 ASP A CA 1
ATOM 1128 C C . ASP A 1 145 ? 12.804 -3.179 12.229 1.00 93.56 145 ASP A C 1
ATOM 1130 O O . ASP A 1 145 ? 13.765 -2.553 12.672 1.00 93.56 145 ASP A O 1
ATOM 1134 N N . GLY A 1 146 ? 11.665 -2.563 11.899 1.00 92.62 146 GLY A N 1
ATOM 1135 C CA . GLY A 1 146 ? 11.419 -1.134 12.098 1.00 92.62 146 GLY A CA 1
ATOM 1136 C C . GLY A 1 146 ? 11.130 -0.351 10.818 1.00 92.62 146 GLY A C 1
ATOM 1137 O O . GLY A 1 146 ? 10.778 -0.899 9.773 1.00 92.62 146 GLY A O 1
ATOM 1138 N N . GLU A 1 147 ? 11.161 0.974 10.936 1.00 92.81 147 GLU A N 1
ATOM 1139 C CA . GLU A 1 147 ? 10.836 1.895 9.840 1.00 92.81 147 GLU A CA 1
ATOM 1140 C C . GLU A 1 147 ? 11.986 2.004 8.831 1.00 92.81 147 GLU A C 1
ATOM 1142 O O . GLU A 1 147 ? 11.762 2.019 7.621 1.00 92.81 147 GLU A O 1
ATOM 1147 N N . GLU A 1 148 ? 13.230 2.007 9.311 1.00 95.44 148 GLU A N 1
ATOM 1148 C CA . GLU A 1 148 ? 14.414 2.128 8.458 1.00 95.44 148 GLU A CA 1
ATOM 1149 C C . GLU A 1 148 ? 14.555 0.940 7.501 1.00 95.44 148 GLU A C 1
ATOM 1151 O O . GLU A 1 148 ? 14.766 1.136 6.302 1.00 95.44 148 GLU A O 1
ATOM 1156 N N . GLY A 1 149 ? 14.356 -0.289 7.989 1.00 95.50 149 GLY A N 1
ATOM 1157 C CA . GLY A 1 149 ? 14.398 -1.479 7.140 1.00 95.50 149 GLY A CA 1
ATOM 1158 C C . GLY A 1 149 ? 13.302 -1.472 6.071 1.00 95.50 149 GLY A C 1
ATOM 1159 O O . GLY A 1 149 ? 13.555 -1.829 4.917 1.00 95.50 149 GLY A O 1
ATOM 1160 N N . ARG A 1 150 ? 12.100 -0.969 6.397 1.00 94.75 150 ARG A N 1
ATOM 1161 C CA . ARG A 1 150 ? 11.014 -0.785 5.418 1.00 94.75 150 ARG A CA 1
ATOM 1162 C C . ARG A 1 150 ? 11.424 0.189 4.310 1.00 94.75 150 ARG A C 1
ATOM 1164 O O . ARG A 1 150 ? 11.185 -0.086 3.132 1.00 94.75 150 ARG A O 1
ATOM 1171 N N . GLN A 1 151 ? 12.054 1.310 4.665 1.00 94.94 151 GLN A N 1
ATOM 1172 C CA . GLN A 1 151 ? 12.538 2.300 3.695 1.00 94.94 151 GLN A CA 1
ATOM 1173 C C . GLN A 1 151 ? 13.648 1.735 2.801 1.00 94.94 151 GLN A C 1
ATOM 1175 O O . GLN A 1 151 ? 13.617 1.925 1.581 1.00 94.94 151 GLN A O 1
ATOM 1180 N N . GLN A 1 152 ? 14.588 0.978 3.372 1.00 96.00 152 GLN A N 1
ATOM 1181 C CA . GLN A 1 152 ? 15.635 0.290 2.611 1.00 96.00 152 GLN A CA 1
ATOM 1182 C C . GLN A 1 152 ? 15.039 -0.715 1.616 1.00 96.00 152 GLN A C 1
ATOM 1184 O O . GLN A 1 152 ? 15.419 -0.731 0.441 1.00 96.00 152 GLN A O 1
ATOM 1189 N N . GLU A 1 153 ? 14.046 -1.502 2.039 1.00 95.50 153 GLU A N 1
ATOM 1190 C CA . GLU A 1 153 ? 13.347 -2.435 1.155 1.00 95.50 153 GLU A CA 1
ATOM 1191 C C . GLU A 1 153 ? 12.614 -1.709 0.020 1.00 95.50 153 GLU A C 1
ATOM 1193 O O . GLU A 1 153 ? 12.671 -2.129 -1.143 1.00 95.50 153 GLU A O 1
ATOM 1198 N N . MET A 1 154 ? 11.948 -0.594 0.322 1.00 94.62 154 MET A N 1
ATOM 1199 C CA . MET A 1 154 ? 11.277 0.219 -0.689 1.00 94.62 154 MET A CA 1
ATOM 1200 C C . MET A 1 154 ? 12.276 0.768 -1.718 1.00 94.62 154 MET A C 1
ATOM 1202 O O . MET A 1 154 ? 12.041 0.667 -2.930 1.00 94.62 154 MET A O 1
ATOM 1206 N N . ALA A 1 155 ? 13.423 1.277 -1.261 1.00 95.88 155 ALA A N 1
ATOM 1207 C CA . ALA A 1 155 ? 14.505 1.734 -2.127 1.00 95.88 155 ALA A CA 1
ATOM 1208 C C . ALA A 1 155 ? 15.053 0.593 -3.003 1.00 95.88 155 ALA A C 1
ATOM 1210 O O . ALA A 1 155 ? 15.209 0.762 -4.219 1.00 95.88 155 ALA A O 1
ATOM 1211 N N . ARG A 1 156 ? 15.248 -0.603 -2.430 1.00 95.69 156 ARG A N 1
ATOM 1212 C CA . ARG A 1 156 ? 15.669 -1.812 -3.157 1.00 95.69 156 ARG A CA 1
ATOM 1213 C C . ARG A 1 156 ? 14.682 -2.176 -4.267 1.00 95.69 156 ARG A C 1
ATOM 1215 O O . ARG A 1 156 ? 15.091 -2.418 -5.408 1.00 95.69 156 ARG A O 1
ATOM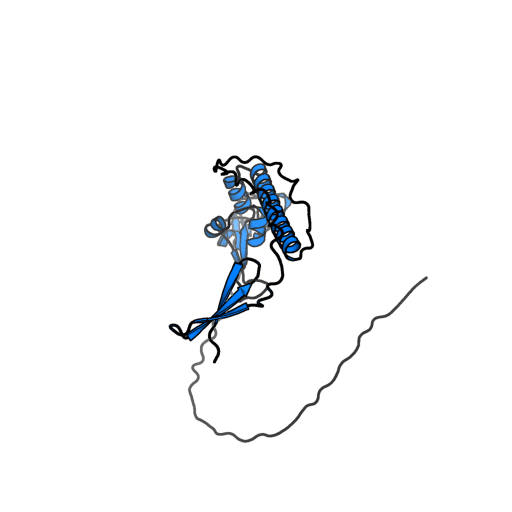 1222 N N . ARG A 1 157 ? 13.375 -2.163 -3.980 1.00 94.75 157 ARG A N 1
ATOM 1223 C CA . ARG A 1 157 ? 12.320 -2.422 -4.981 1.00 94.75 157 ARG A CA 1
ATOM 1224 C C . ARG A 1 157 ? 12.316 -1.379 -6.091 1.00 94.75 157 ARG A C 1
ATOM 1226 O O . ARG A 1 157 ? 12.220 -1.752 -7.262 1.00 94.75 157 ARG A O 1
ATOM 1233 N N . LYS A 1 158 ? 12.489 -0.099 -5.752 1.00 94.62 158 LYS A N 1
ATOM 1234 C CA . LYS A 1 158 ? 12.576 0.995 -6.731 1.00 94.62 158 LYS A CA 1
ATOM 1235 C C . LYS A 1 158 ? 13.790 0.835 -7.650 1.00 94.62 158 LYS A C 1
ATOM 1237 O O . LYS A 1 158 ? 13.632 0.90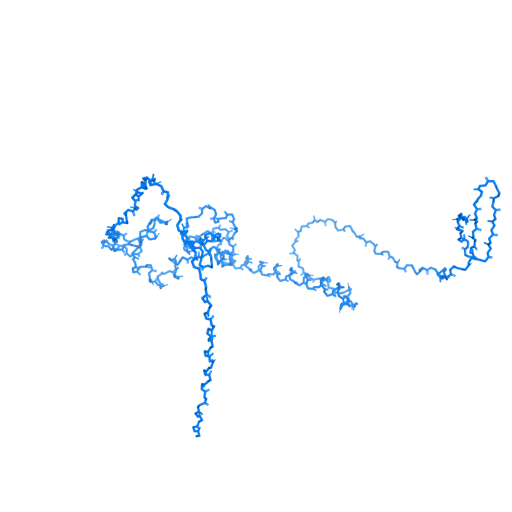2 -8.869 1.00 94.62 158 LYS A O 1
ATOM 1242 N N . LYS A 1 159 ? 14.973 0.522 -7.102 1.00 96.19 159 LYS A N 1
ATOM 1243 C CA . LYS A 1 159 ? 16.198 0.244 -7.881 1.00 96.19 159 LYS A CA 1
ATOM 1244 C C . LYS A 1 159 ? 16.003 -0.950 -8.822 1.00 96.19 159 LYS A C 1
ATOM 1246 O O . LYS A 1 159 ? 16.345 -0.874 -10.003 1.00 96.19 159 LYS A O 1
ATOM 1251 N N . ARG A 1 160 ? 15.377 -2.034 -8.346 1.00 95.81 160 ARG A N 1
ATOM 1252 C CA . ARG A 1 160 ? 15.062 -3.215 -9.173 1.00 95.81 160 ARG A CA 1
ATOM 1253 C C . ARG A 1 160 ? 14.082 -2.894 -10.306 1.00 95.81 160 ARG A C 1
ATOM 1255 O O . ARG A 1 160 ? 14.296 -3.343 -11.436 1.00 95.81 160 ARG A O 1
ATOM 1262 N N . ALA A 1 161 ? 13.023 -2.139 -10.018 1.00 94.94 161 ALA A N 1
ATOM 1263 C CA . ALA A 1 161 ? 12.045 -1.716 -11.017 1.00 94.94 161 ALA A CA 1
ATOM 1264 C C . ALA A 1 161 ? 12.700 -0.837 -12.092 1.00 94.94 161 ALA A C 1
ATOM 1266 O O . ALA A 1 161 ? 12.540 -1.112 -13.282 1.00 94.94 161 ALA A O 1
ATOM 1267 N N . PHE A 1 162 ? 13.522 0.133 -11.676 1.00 95.94 162 PHE A N 1
ATOM 1268 C CA . PHE A 1 162 ? 14.293 0.987 -12.577 1.00 95.94 162 PHE A CA 1
ATOM 1269 C C . PHE A 1 162 ? 15.222 0.172 -13.484 1.00 95.94 162 PHE A C 1
ATOM 1271 O O . PHE A 1 162 ? 15.156 0.306 -14.703 1.00 95.94 162 PHE A O 1
ATOM 1278 N N . ARG A 1 163 ? 16.017 -0.750 -12.922 1.00 95.25 163 ARG A N 1
ATOM 1279 C CA . ARG A 1 163 ? 16.923 -1.613 -13.702 1.00 95.25 163 ARG A CA 1
ATOM 1280 C C . ARG A 1 163 ? 16.174 -2.458 -14.732 1.00 95.25 163 ARG A C 1
ATOM 1282 O O . ARG A 1 163 ? 16.624 -2.608 -15.865 1.00 95.25 163 ARG A O 1
ATOM 1289 N N . THR A 1 164 ? 15.023 -3.004 -14.347 1.00 95.25 164 THR A N 1
ATOM 1290 C CA . THR A 1 164 ? 14.191 -3.817 -15.246 1.00 95.25 164 THR A CA 1
ATOM 1291 C C . THR A 1 164 ? 13.618 -2.969 -16.382 1.00 95.25 164 THR A C 1
ATOM 1293 O O . THR A 1 164 ? 13.637 -3.400 -17.533 1.00 95.25 164 THR A O 1
ATOM 1296 N N . ALA A 1 165 ? 13.148 -1.755 -16.084 1.00 95.38 165 ALA A N 1
ATOM 1297 C CA . ALA A 1 165 ? 12.673 -0.815 -17.095 1.00 95.38 165 ALA A CA 1
ATOM 1298 C C . ALA A 1 165 ? 13.804 -0.396 -18.049 1.00 95.38 165 ALA A C 1
ATOM 1300 O O . ALA A 1 165 ? 13.650 -0.523 -19.260 1.00 95.38 165 ALA A O 1
ATOM 1301 N N . ALA A 1 166 ? 14.967 -0.010 -17.517 1.00 94.19 166 ALA A N 1
ATOM 1302 C CA . ALA A 1 166 ? 16.141 0.354 -18.307 1.00 94.19 166 ALA A CA 1
ATOM 1303 C C . ALA A 1 166 ? 16.600 -0.793 -19.225 1.00 94.19 166 ALA A C 1
ATOM 1305 O O . ALA A 1 166 ? 16.873 -0.576 -20.405 1.00 94.19 166 ALA A O 1
ATOM 1306 N N . SER A 1 167 ? 16.615 -2.031 -18.719 1.00 93.19 167 SER A N 1
ATOM 1307 C CA . SER A 1 167 ? 16.949 -3.223 -19.509 1.00 93.19 167 SER A CA 1
ATOM 1308 C C . SER A 1 167 ? 15.956 -3.463 -20.652 1.00 93.19 167 SER A C 1
ATOM 1310 O O . SER A 1 167 ? 16.377 -3.713 -21.783 1.00 93.19 167 SER A O 1
ATOM 1312 N N . ARG A 1 168 ? 14.647 -3.324 -20.396 1.00 91.38 168 ARG A N 1
ATOM 1313 C CA . ARG A 1 168 ? 13.607 -3.436 -21.434 1.00 91.38 168 ARG A CA 1
ATOM 1314 C C . ARG A 1 168 ? 13.769 -2.366 -22.512 1.00 91.38 168 ARG A C 1
ATOM 1316 O O . ARG A 1 168 ? 13.716 -2.696 -23.695 1.00 91.38 168 ARG A O 1
ATOM 1323 N N . THR A 1 169 ? 14.033 -1.121 -22.120 1.00 91.56 169 THR A N 1
ATOM 1324 C CA . THR A 1 169 ? 14.283 -0.019 -23.058 1.00 91.56 169 THR A CA 1
ATOM 1325 C C . THR A 1 169 ? 15.542 -0.267 -23.888 1.00 91.56 169 THR A C 1
ATOM 1327 O O . THR A 1 169 ? 15.495 -0.164 -25.111 1.00 91.56 169 THR A O 1
ATOM 1330 N N . LYS A 1 170 ? 16.649 -0.691 -23.261 1.00 90.06 170 LYS A N 1
ATOM 1331 C CA . LYS A 1 170 ? 17.892 -1.054 -23.965 1.00 90.06 170 LYS A CA 1
ATOM 1332 C C . LYS A 1 170 ? 17.658 -2.176 -24.979 1.00 90.06 170 LYS A C 1
ATOM 1334 O O . LYS A 1 170 ? 18.132 -2.092 -26.109 1.00 90.06 170 LYS A O 1
ATOM 1339 N N . HIS A 1 171 ? 16.904 -3.210 -24.600 1.00 85.69 171 HIS A N 1
ATOM 1340 C CA . HIS A 1 171 ? 16.550 -4.310 -25.498 1.00 85.69 171 HIS A CA 1
ATOM 1341 C C . HIS A 1 171 ? 15.708 -3.833 -26.692 1.00 85.69 171 HIS A C 1
ATOM 1343 O O . HIS A 1 171 ? 15.973 -4.233 -27.826 1.00 85.69 171 HIS A O 1
ATOM 1349 N N . LEU A 1 172 ? 14.725 -2.958 -26.460 1.00 90.75 172 LEU A N 1
ATOM 1350 C CA . LEU A 1 172 ? 13.886 -2.388 -27.516 1.00 90.75 172 LEU A CA 1
ATOM 1351 C C . LEU A 1 172 ? 14.708 -1.559 -28.513 1.00 90.75 172 LEU A C 1
ATOM 1353 O O . LEU A 1 172 ? 14.608 -1.778 -29.718 1.00 90.75 172 LEU A O 1
ATOM 1357 N N . LEU A 1 173 ? 15.569 -0.671 -28.015 1.00 89.88 173 LEU A N 1
ATOM 1358 C CA . LEU A 1 173 ? 16.432 0.173 -28.846 1.00 89.88 173 LEU A CA 1
ATOM 1359 C C . LEU A 1 173 ? 17.445 -0.649 -29.655 1.00 89.88 173 LEU A C 1
ATOM 1361 O O . LEU A 1 173 ? 17.684 -0.359 -30.827 1.00 89.88 173 LEU A O 1
ATOM 1365 N N . LYS A 1 174 ? 17.999 -1.713 -29.059 1.00 87.19 174 LYS A N 1
ATOM 1366 C CA . LYS A 1 174 ? 18.881 -2.654 -29.763 1.00 87.19 174 LYS A CA 1
ATOM 1367 C C . LYS A 1 174 ? 18.140 -3.390 -30.880 1.00 87.19 174 LYS A C 1
ATOM 1369 O O . LYS A 1 174 ? 18.681 -3.526 -31.970 1.00 87.19 174 LYS A O 1
ATOM 1374 N N . ARG A 1 175 ? 16.896 -3.822 -30.635 1.00 85.88 175 ARG A N 1
ATOM 1375 C CA . ARG A 1 175 ? 16.039 -4.451 -31.656 1.00 85.88 175 ARG A CA 1
ATOM 1376 C C . ARG A 1 175 ? 15.691 -3.486 -32.793 1.00 85.88 175 ARG A C 1
ATOM 1378 O O . ARG A 1 175 ? 15.585 -3.921 -33.931 1.00 85.88 175 ARG A O 1
ATOM 1385 N N . GLN A 1 176 ? 15.530 -2.197 -32.502 1.00 88.88 176 GLN A N 1
ATOM 1386 C CA . GLN A 1 176 ? 15.273 -1.161 -33.508 1.00 88.88 176 GLN A CA 1
ATOM 1387 C C . GLN A 1 176 ? 16.556 -0.676 -34.214 1.00 88.88 176 GLN A C 1
ATOM 1389 O O . GLN A 1 176 ? 16.490 0.246 -35.018 1.00 88.88 176 GLN A O 1
ATOM 1394 N N . HIS A 1 177 ? 17.724 -1.265 -33.917 1.00 79.75 177 HIS A N 1
ATOM 1395 C CA . HIS A 1 177 ? 19.035 -0.832 -34.422 1.00 79.75 177 HIS A CA 1
ATOM 1396 C C . HIS A 1 177 ? 19.366 0.649 -34.144 1.00 79.75 177 HIS A C 1
ATOM 1398 O O . HIS A 1 177 ? 20.274 1.203 -34.753 1.00 79.75 177 HIS A O 1
ATOM 1404 N N . LEU A 1 178 ? 18.680 1.285 -33.186 1.00 75.12 178 LEU A N 1
ATOM 1405 C CA . LEU A 1 178 ? 18.955 2.667 -32.769 1.00 75.12 178 LEU A CA 1
ATOM 1406 C C . LEU A 1 178 ? 20.161 2.765 -31.821 1.00 75.12 178 LEU A C 1
ATOM 1408 O O . LEU A 1 178 ? 20.659 3.854 -31.560 1.00 75.12 178 LEU A O 1
ATOM 1412 N N . LEU A 1 179 ? 20.635 1.625 -31.308 1.00 67.44 179 LEU A N 1
ATOM 1413 C CA . LEU A 1 179 ? 21.884 1.497 -30.558 1.00 67.44 179 LEU A CA 1
ATOM 1414 C C . LEU A 1 179 ? 22.903 0.722 -31.400 1.00 67.44 179 LEU A C 1
ATOM 1416 O O . LEU A 1 179 ? 23.111 -0.477 -31.202 1.00 67.44 179 LEU A O 1
ATOM 1420 N N . THR A 1 180 ? 23.529 1.396 -32.359 1.00 58.59 180 THR A N 1
ATOM 1421 C CA . THR A 1 180 ? 24.757 0.919 -33.002 1.00 58.59 180 THR A CA 1
ATOM 1422 C C . THR A 1 180 ? 25.963 1.462 -32.238 1.00 58.59 180 THR A C 1
ATOM 1424 O O . THR A 1 180 ? 26.134 2.672 -32.167 1.00 58.59 180 THR A O 1
ATOM 1427 N N . LEU A 1 181 ? 26.803 0.553 -31.725 1.00 58.59 181 LEU A N 1
ATOM 1428 C CA . LEU A 1 181 ? 28.166 0.793 -31.214 1.00 58.59 181 LEU A CA 1
ATOM 1429 C C . LEU A 1 181 ? 28.301 1.580 -29.892 1.00 58.59 181 LEU A C 1
ATOM 1431 O O . LEU A 1 181 ? 28.482 2.789 -29.889 1.00 58.59 181 LEU A O 1
ATOM 1435 N N . SER A 1 182 ? 28.341 0.838 -28.779 1.00 50.31 182 SER A N 1
ATOM 1436 C CA . SER A 1 182 ? 29.241 1.072 -27.625 1.00 50.31 182 SER A CA 1
ATOM 1437 C C . SER A 1 182 ? 29.042 -0.049 -26.592 1.00 50.31 182 SER A C 1
ATOM 1439 O O . SER A 1 182 ? 28.481 0.129 -25.516 1.00 50.31 182 SER A O 1
ATOM 1441 N N . ALA A 1 183 ? 29.421 -1.277 -26.953 1.00 54.44 183 ALA A N 1
ATOM 1442 C CA . ALA A 1 183 ? 29.273 -2.437 -26.068 1.00 54.44 183 ALA A CA 1
ATOM 1443 C C . ALA A 1 183 ? 30.441 -2.620 -25.076 1.00 54.44 183 ALA A C 1
ATOM 1445 O O . ALA A 1 183 ? 30.426 -3.607 -24.346 1.00 54.44 183 ALA A O 1
ATOM 1446 N N . ASP A 1 184 ? 31.415 -1.703 -25.037 1.00 48.22 184 ASP A N 1
ATOM 1447 C CA . ASP A 1 184 ? 32.718 -1.973 -24.408 1.00 48.22 184 ASP A CA 1
ATOM 1448 C C . ASP A 1 184 ? 33.027 -1.169 -23.133 1.00 48.22 184 ASP A C 1
ATOM 1450 O O . ASP A 1 184 ? 34.078 -1.374 -22.537 1.00 48.22 184 ASP A O 1
ATOM 1454 N N . THR A 1 185 ? 32.131 -0.320 -22.632 1.00 50.47 185 THR A N 1
ATOM 1455 C CA . THR A 1 185 ? 32.337 0.346 -21.333 1.00 50.47 185 THR A CA 1
ATOM 1456 C C . THR A 1 185 ? 31.006 0.447 -20.615 1.00 50.47 185 THR A C 1
ATOM 1458 O O . THR A 1 185 ? 30.204 1.282 -20.997 1.00 50.47 185 THR A O 1
ATOM 1461 N N . ASP A 1 186 ? 30.735 -0.477 -19.694 1.00 48.78 186 ASP A N 1
ATOM 1462 C CA . ASP A 1 186 ? 29.856 -0.329 -18.517 1.00 48.78 186 ASP A CA 1
ATOM 1463 C C . ASP A 1 186 ? 29.839 -1.686 -17.771 1.00 48.78 186 ASP A C 1
ATOM 1465 O O . ASP A 1 186 ? 28.794 -2.273 -17.482 1.00 48.78 186 ASP A O 1
ATOM 1469 N N . GLU A 1 187 ? 31.023 -2.253 -17.530 1.00 54.72 187 GLU A N 1
ATOM 1470 C CA . GLU A 1 187 ? 31.229 -3.143 -16.386 1.00 54.72 187 GLU A CA 1
ATOM 1471 C C . GLU A 1 187 ? 31.716 -2.216 -15.276 1.00 54.72 187 GLU A C 1
ATOM 1473 O O . GLU A 1 187 ? 32.765 -1.617 -15.466 1.00 54.72 187 GLU A O 1
ATOM 1478 N N . GLU A 1 188 ? 30.906 -2.038 -14.225 1.00 48.25 188 GLU A N 1
ATOM 1479 C CA . GLU A 1 188 ? 31.186 -1.503 -12.872 1.00 48.25 188 GLU A CA 1
ATOM 1480 C C . GLU A 1 188 ? 29.868 -0.906 -12.316 1.00 48.25 188 GLU A C 1
ATOM 1482 O O . GLU A 1 188 ? 29.158 -0.211 -13.031 1.00 48.25 188 GLU A O 1
ATOM 1487 N N . GLN A 1 189 ? 29.370 -1.107 -11.093 1.00 45.75 189 GLN A N 1
ATOM 1488 C CA . GLN A 1 189 ? 29.726 -1.836 -9.873 1.00 45.75 189 GLN A CA 1
ATOM 1489 C C . GLN A 1 189 ? 28.403 -1.987 -9.086 1.00 45.75 189 GLN A C 1
ATOM 1491 O O . GLN A 1 189 ? 27.667 -1.009 -8.960 1.00 45.75 189 GLN A O 1
ATOM 1496 N N . ASP A 1 190 ? 28.088 -3.161 -8.535 1.00 36.88 190 ASP A N 1
ATOM 1497 C CA . ASP A 1 190 ? 27.524 -3.234 -7.176 1.00 36.88 190 ASP A CA 1
ATOM 1498 C C . ASP A 1 190 ? 27.660 -4.661 -6.638 1.00 36.88 190 ASP A C 1
ATOM 1500 O O . ASP A 1 190 ? 27.236 -5.628 -7.279 1.00 36.88 190 ASP A O 1
ATOM 1504 N N . ALA A 1 191 ? 28.303 -4.765 -5.483 1.00 45.62 191 ALA A N 1
ATOM 1505 C CA . ALA A 1 191 ? 28.637 -5.997 -4.802 1.00 45.62 191 ALA A CA 1
ATOM 1506 C C . ALA A 1 191 ? 27.407 -6.531 -4.058 1.00 45.62 191 ALA A C 1
ATOM 1508 O O . ALA A 1 191 ? 26.986 -5.972 -3.051 1.00 45.62 191 ALA A O 1
ATOM 1509 N N . ASP A 1 192 ? 26.862 -7.648 -4.531 1.00 38.38 192 ASP A N 1
ATOM 1510 C CA . ASP A 1 192 ? 26.136 -8.582 -3.674 1.00 38.38 192 ASP A CA 1
ATOM 1511 C C . ASP A 1 192 ? 26.582 -9.993 -4.058 1.00 38.38 192 ASP A C 1
ATOM 1513 O O . ASP A 1 192 ? 26.290 -10.511 -5.141 1.00 38.38 192 ASP A O 1
ATOM 1517 N N . SER A 1 193 ? 27.436 -10.542 -3.205 1.00 46.34 193 SER A N 1
ATOM 1518 C CA . SER A 1 193 ? 28.181 -11.772 -3.410 1.00 46.34 193 SER A CA 1
ATOM 1519 C C . SER A 1 193 ? 27.242 -12.973 -3.379 1.00 46.34 193 SER A C 1
ATOM 1521 O O . SER A 1 193 ? 26.849 -13.453 -2.321 1.00 46.34 193 SER A O 1
ATOM 1523 N N . THR A 1 194 ? 26.924 -13.524 -4.545 1.00 37.94 194 THR A N 1
ATOM 1524 C CA . THR A 1 194 ? 26.594 -14.948 -4.656 1.00 37.94 194 THR A CA 1
ATOM 1525 C C . THR A 1 194 ? 27.508 -15.551 -5.708 1.00 37.94 194 THR A C 1
ATOM 1527 O O . THR A 1 194 ? 27.361 -15.312 -6.906 1.00 37.94 194 THR A O 1
ATOM 1530 N N . GLU A 1 195 ? 28.515 -16.277 -5.225 1.00 45.75 195 GLU A N 1
ATOM 1531 C CA . GLU A 1 195 ? 29.497 -16.991 -6.029 1.00 45.75 195 GLU A CA 1
ATOM 1532 C C . GLU A 1 195 ? 28.796 -17.993 -6.949 1.00 45.75 195 GLU A C 1
ATOM 1534 O O . GLU A 1 195 ? 28.358 -19.064 -6.535 1.00 45.75 195 GLU A O 1
ATOM 1539 N N . ILE A 1 196 ? 28.689 -17.641 -8.226 1.00 45.12 196 ILE A N 1
ATOM 1540 C CA . ILE A 1 196 ? 28.362 -18.583 -9.289 1.00 45.12 196 ILE A CA 1
ATOM 1541 C C . ILE A 1 196 ? 29.427 -18.400 -10.361 1.00 45.12 196 ILE A C 1
ATOM 1543 O O . ILE A 1 196 ? 29.550 -17.342 -10.980 1.00 45.12 196 ILE A O 1
ATOM 1547 N N . SER A 1 197 ? 30.236 -19.442 -10.528 1.00 39.41 197 SER A N 1
ATOM 1548 C CA . SER A 1 197 ? 31.427 -19.509 -11.367 1.00 39.41 197 SER A CA 1
ATOM 1549 C C . SER A 1 197 ? 31.170 -18.985 -12.786 1.00 39.41 197 SER A C 1
ATOM 1551 O O . SER A 1 197 ? 30.573 -19.655 -13.634 1.00 39.41 197 SER A O 1
ATOM 1553 N N . LYS A 1 198 ? 31.651 -17.768 -13.063 1.00 38.78 198 LYS A N 1
ATOM 1554 C CA . LYS A 1 198 ? 31.614 -17.131 -14.383 1.00 38.78 198 LYS A CA 1
ATOM 1555 C C . LYS A 1 198 ? 32.677 -17.805 -15.257 1.00 38.78 198 LYS A C 1
ATOM 1557 O O . LYS A 1 198 ? 33.832 -17.403 -15.277 1.00 38.78 198 LYS A O 1
ATOM 1562 N N . LYS A 1 199 ? 32.291 -18.875 -15.958 1.00 41.00 199 LYS A N 1
ATOM 1563 C CA . LYS A 1 199 ? 33.106 -19.492 -17.015 1.00 41.00 199 LYS A CA 1
ATOM 1564 C C . LYS A 1 199 ? 33.351 -18.436 -18.095 1.00 41.00 199 LYS A C 1
ATOM 1566 O O . LYS A 1 199 ? 32.430 -18.094 -18.837 1.00 41.00 199 LYS A O 1
ATOM 1571 N N . GLU A 1 200 ? 34.568 -17.902 -18.149 1.00 47.59 200 GLU A N 1
ATOM 1572 C CA . GLU A 1 200 ? 35.008 -16.939 -19.156 1.00 47.59 200 GLU A CA 1
ATOM 1573 C C . GLU A 1 200 ? 34.752 -17.505 -20.559 1.00 47.59 200 GLU A C 1
ATOM 1575 O O . GLU A 1 200 ? 35.438 -18.406 -21.047 1.00 47.59 200 GLU A O 1
ATOM 1580 N N . LYS A 1 201 ? 33.717 -16.997 -21.233 1.00 49.22 201 LYS A N 1
ATOM 1581 C CA . LYS A 1 201 ? 33.540 -17.227 -22.666 1.00 49.22 201 LYS A CA 1
ATOM 1582 C C . LYS A 1 201 ? 34.590 -16.387 -23.381 1.00 49.22 201 LYS A C 1
ATOM 1584 O O . LYS A 1 201 ? 34.348 -15.221 -23.675 1.00 49.22 201 LYS A O 1
ATOM 1589 N N . LYS A 1 202 ? 35.744 -17.000 -23.665 1.00 44.22 202 LYS A N 1
ATOM 1590 C CA . LYS A 1 202 ? 36.765 -16.471 -24.576 1.00 44.22 202 LYS A CA 1
ATOM 1591 C C . LYS A 1 202 ? 36.072 -16.035 -25.869 1.00 44.22 202 LYS A C 1
ATOM 1593 O O . LYS A 1 202 ? 35.583 -16.865 -26.638 1.00 44.22 202 LYS A O 1
ATOM 1598 N N . ARG A 1 203 ? 35.958 -14.720 -26.054 1.00 53.00 203 ARG A N 1
ATOM 1599 C CA . ARG A 1 203 ? 35.413 -14.085 -27.252 1.00 53.00 203 ARG A CA 1
ATOM 1600 C C . ARG A 1 203 ? 36.288 -14.553 -28.413 1.00 53.00 203 ARG A C 1
ATOM 1602 O O . ARG A 1 203 ? 37.484 -14.281 -28.419 1.00 53.00 203 ARG A O 1
ATOM 1609 N N . LYS A 1 204 ? 35.721 -15.364 -29.312 1.00 63.50 204 LYS A N 1
ATOM 1610 C CA . LYS A 1 204 ? 36.446 -15.855 -30.488 1.00 63.50 204 LYS A CA 1
ATOM 1611 C C . LYS A 1 204 ? 36.919 -14.629 -31.261 1.00 63.50 204 LYS A C 1
ATOM 1613 O O . LYS A 1 204 ? 36.102 -13.776 -31.603 1.00 63.50 204 LYS A O 1
ATOM 1618 N N . GLU A 1 205 ? 38.229 -14.533 -31.439 1.00 69.25 205 GLU A N 1
ATOM 1619 C CA . GLU A 1 205 ? 38.857 -13.526 -32.279 1.00 69.25 205 GLU A CA 1
ATOM 1620 C C . GLU A 1 205 ? 38.205 -13.576 -33.660 1.00 69.25 205 GLU A C 1
ATOM 1622 O O . GLU A 1 205 ? 37.964 -14.658 -34.205 1.00 69.25 205 GLU A O 1
ATOM 1627 N N . TYR A 1 206 ? 37.811 -12.409 -34.164 1.00 63.53 206 TYR A N 1
ATOM 1628 C CA . TYR A 1 206 ? 37.203 -12.296 -35.477 1.00 63.53 206 TYR A CA 1
ATOM 1629 C C . TYR A 1 206 ? 38.283 -12.612 -36.508 1.00 63.53 206 TYR A C 1
ATOM 1631 O O . TYR A 1 206 ? 39.147 -11.786 -36.785 1.00 63.53 206 TYR A O 1
ATOM 1639 N N . VAL A 1 207 ? 38.248 -13.833 -37.033 1.00 68.75 207 VAL A N 1
ATOM 1640 C CA . VAL A 1 207 ? 39.038 -14.209 -38.199 1.00 68.75 207 VAL A CA 1
ATOM 1641 C C . VAL A 1 207 ? 38.252 -13.706 -39.409 1.00 68.75 207 VAL A C 1
ATOM 1643 O O . VAL A 1 207 ? 37.122 -14.170 -39.595 1.00 68.75 207 VAL A O 1
ATOM 1646 N N . PRO A 1 208 ? 38.770 -12.744 -40.194 1.00 64.44 208 PRO A N 1
ATOM 1647 C CA . PRO A 1 208 ? 38.121 -12.360 -41.436 1.00 64.44 208 PRO A CA 1
ATOM 1648 C C . PRO A 1 208 ? 37.939 -13.617 -42.286 1.00 64.44 208 PRO A C 1
ATOM 1650 O O . PRO A 1 208 ? 38.881 -14.386 -42.490 1.00 64.44 208 PRO A O 1
ATOM 1653 N N . VAL A 1 209 ? 36.696 -13.858 -42.707 1.00 59.88 209 VAL A N 1
ATOM 1654 C CA . VAL A 1 209 ? 36.374 -14.892 -43.691 1.00 59.88 209 VAL A CA 1
ATOM 1655 C C . VAL A 1 209 ? 37.269 -14.603 -44.889 1.00 59.88 209 VAL A C 1
ATOM 1657 O O . VAL A 1 209 ? 37.250 -13.484 -45.395 1.00 59.88 209 VAL A O 1
ATOM 1660 N N . ALA A 1 210 ? 38.125 -15.563 -45.248 1.00 60.97 210 ALA A N 1
ATOM 1661 C CA . ALA A 1 210 ? 39.052 -15.425 -46.364 1.00 60.97 210 ALA A CA 1
ATOM 1662 C C . ALA A 1 210 ? 38.315 -14.920 -47.617 1.00 60.97 210 ALA A C 1
ATOM 1664 O O . ALA A 1 210 ? 37.123 -15.193 -47.761 1.00 60.97 210 ALA A O 1
ATOM 1665 N N . ASP A 1 211 ? 39.037 -14.240 -48.513 1.00 57.44 211 ASP A N 1
ATOM 1666 C CA . ASP A 1 211 ? 38.599 -13.667 -49.803 1.00 57.44 211 ASP A CA 1
ATOM 1667 C C . ASP A 1 211 ? 38.052 -14.704 -50.823 1.00 57.44 211 ASP A C 1
ATOM 1669 O O . ASP A 1 211 ? 38.317 -14.640 -52.019 1.00 57.44 211 ASP A O 1
ATOM 1673 N N . GLY A 1 212 ? 37.323 -15.721 -50.365 1.00 61.53 212 GLY A N 1
ATOM 1674 C CA . GLY A 1 212 ? 36.644 -16.732 -51.167 1.00 61.53 212 GLY A CA 1
ATOM 1675 C C . GLY A 1 212 ? 35.159 -16.446 -51.378 1.00 61.53 212 GLY A C 1
ATOM 1676 O O . GLY A 1 212 ? 34.495 -17.245 -52.040 1.00 61.53 212 GLY A O 1
ATOM 1677 N N . ASP A 1 213 ? 34.627 -15.342 -50.843 1.00 64.12 213 ASP A N 1
ATOM 1678 C CA . ASP A 1 213 ? 33.239 -14.943 -51.080 1.00 64.12 213 ASP A CA 1
ATOM 1679 C C . ASP A 1 213 ? 33.137 -14.299 -52.470 1.00 64.12 213 ASP A C 1
ATOM 1681 O O . ASP A 1 213 ? 33.410 -13.118 -52.684 1.00 64.12 213 ASP A O 1
ATOM 1685 N N . HIS A 1 214 ? 32.822 -15.129 -53.457 1.00 71.50 214 HIS A N 1
ATOM 1686 C CA . HIS A 1 214 ? 32.580 -14.729 -54.834 1.00 71.50 214 HIS A CA 1
ATOM 1687 C C . HIS A 1 214 ? 31.242 -15.319 -55.263 1.00 71.50 214 HIS A C 1
ATOM 1689 O O . HIS A 1 214 ? 30.777 -16.341 -54.755 1.00 71.50 214 HIS A O 1
ATOM 1695 N N . ARG A 1 215 ? 30.604 -14.671 -56.233 1.00 76.44 215 ARG A N 1
ATOM 1696 C CA . ARG A 1 215 ? 29.385 -15.206 -56.826 1.00 76.44 215 ARG A CA 1
ATOM 1697 C C . ARG A 1 215 ? 29.740 -16.463 -57.619 1.00 76.44 215 ARG A C 1
ATOM 1699 O O . ARG A 1 215 ? 30.511 -16.378 -58.570 1.00 76.44 215 ARG A O 1
ATOM 1706 N N . HIS A 1 216 ? 29.161 -17.602 -57.241 1.00 79.38 216 HIS A N 1
ATOM 1707 C CA . HIS A 1 216 ? 29.398 -18.860 -57.941 1.00 79.38 216 HIS A CA 1
ATOM 1708 C C . HIS A 1 216 ? 28.881 -18.786 -59.378 1.00 79.38 216 HIS A C 1
ATOM 1710 O O . HIS A 1 216 ? 27.675 -18.694 -59.622 1.00 79.38 216 HIS A O 1
ATOM 1716 N N . GLU A 1 217 ? 29.808 -18.844 -60.325 1.00 78.94 217 GLU A N 1
ATOM 1717 C CA . GLU A 1 217 ? 29.513 -19.032 -61.738 1.00 78.94 217 GLU A CA 1
ATOM 1718 C C . GLU A 1 217 ? 29.833 -20.489 -62.101 1.00 78.94 217 GLU A C 1
ATOM 1720 O O . GLU A 1 217 ? 30.970 -20.945 -61.960 1.00 78.94 217 GLU A O 1
ATOM 1725 N N . PHE A 1 218 ? 28.801 -21.248 -62.483 1.00 84.00 218 PHE A N 1
ATOM 1726 C CA . PHE A 1 218 ? 28.893 -22.675 -62.806 1.00 84.00 218 PHE A CA 1
ATOM 1727 C C . PHE A 1 218 ? 28.998 -22.848 -64.320 1.00 84.00 218 PHE A C 1
ATOM 1729 O O . PHE A 1 218 ? 27.981 -22.900 -65.013 1.00 84.00 218 PHE A O 1
ATOM 1736 N N . THR A 1 219 ? 30.223 -22.898 -64.834 1.00 69.06 219 THR A N 1
ATOM 1737 C CA . THR A 1 219 ? 30.491 -22.949 -66.280 1.00 69.06 219 THR A CA 1
ATOM 1738 C C . THR A 1 219 ? 30.683 -24.365 -66.820 1.00 69.06 219 THR A C 1
ATOM 1740 O O . THR A 1 219 ? 30.512 -24.572 -68.019 1.00 69.06 219 THR A O 1
ATOM 1743 N N . ALA A 1 220 ? 30.990 -25.348 -65.968 1.00 73.69 220 ALA A N 1
ATOM 1744 C CA . ALA A 1 220 ? 31.205 -26.736 -66.374 1.00 73.69 220 ALA A CA 1
ATOM 1745 C C . ALA A 1 220 ? 30.054 -27.642 -65.903 1.00 73.69 220 ALA A C 1
ATOM 1747 O O . ALA A 1 220 ? 29.800 -27.745 -64.702 1.00 73.69 220 ALA A O 1
ATOM 1748 N N . GLU A 1 221 ? 29.374 -28.297 -66.853 1.00 81.12 221 GLU A N 1
ATOM 1749 C CA . GLU A 1 221 ? 28.364 -29.338 -66.614 1.00 81.12 221 GLU A CA 1
ATOM 1750 C C . GLU A 1 221 ? 28.915 -30.701 -67.056 1.00 81.12 221 GLU A C 1
ATOM 1752 O O . GLU A 1 221 ? 29.391 -30.834 -68.184 1.00 81.12 221 GLU A O 1
ATOM 1757 N N . SER A 1 222 ? 28.821 -31.715 -66.200 1.00 78.44 222 SER A N 1
ATOM 1758 C CA . SER A 1 222 ? 29.133 -33.110 -66.531 1.00 78.44 222 SER A CA 1
ATOM 1759 C C . SER A 1 222 ? 27.942 -34.008 -66.204 1.00 78.44 222 SER A C 1
ATOM 1761 O O . SER A 1 222 ? 27.301 -33.839 -65.166 1.00 78.44 222 SER A O 1
ATOM 1763 N N . PHE A 1 223 ? 27.640 -34.950 -67.095 1.00 81.19 223 PHE A N 1
ATOM 1764 C CA . PHE A 1 223 ? 26.559 -35.922 -66.935 1.00 81.19 223 PHE A CA 1
ATOM 1765 C C . PHE A 1 223 ? 27.147 -37.301 -66.636 1.00 81.19 223 PHE A C 1
ATOM 1767 O O . PHE A 1 223 ? 27.994 -37.777 -67.391 1.00 81.19 223 PHE A O 1
ATOM 1774 N N . GLU A 1 224 ? 26.701 -37.922 -65.547 1.00 80.12 224 GLU A N 1
ATOM 1775 C CA . GLU A 1 224 ? 27.031 -39.309 -65.220 1.00 80.12 224 GLU A CA 1
ATOM 1776 C C . GLU A 1 224 ? 25.887 -40.225 -65.672 1.00 80.12 224 GLU A C 1
ATOM 1778 O O . GLU A 1 224 ? 24.764 -40.143 -65.173 1.00 80.12 224 GLU A O 1
ATOM 1783 N N . GLU A 1 225 ? 26.180 -41.093 -66.644 1.00 73.19 225 GLU A N 1
ATOM 1784 C CA . GLU A 1 225 ? 25.198 -41.973 -67.296 1.00 73.19 225 GLU A CA 1
ATOM 1785 C C . GLU A 1 225 ? 24.661 -43.064 -66.354 1.00 73.19 225 GLU A C 1
ATOM 1787 O O . GLU A 1 225 ? 23.486 -43.415 -66.427 1.00 73.19 225 GLU A O 1
ATOM 1792 N N . ASP A 1 226 ? 25.481 -43.529 -65.407 1.00 75.62 226 ASP A N 1
ATOM 1793 C CA . ASP A 1 226 ? 25.125 -44.607 -64.474 1.00 75.62 226 ASP A CA 1
ATOM 1794 C C . ASP A 1 226 ? 24.103 -44.181 -63.406 1.00 75.62 226 ASP A C 1
ATOM 1796 O O . ASP A 1 226 ? 23.383 -45.013 -62.852 1.00 75.62 226 ASP A O 1
ATOM 1800 N N . THR A 1 227 ? 24.041 -42.886 -63.093 1.00 74.62 227 THR A N 1
ATOM 1801 C CA . THR A 1 227 ? 23.213 -42.331 -62.010 1.00 74.62 227 THR A CA 1
ATOM 1802 C C . THR A 1 227 ? 22.148 -41.358 -62.508 1.00 74.62 227 THR A C 1
ATOM 1804 O O . THR A 1 227 ? 21.287 -40.969 -61.725 1.00 74.62 227 THR A O 1
ATOM 1807 N N . ALA A 1 228 ? 22.166 -40.989 -63.794 1.00 80.75 228 ALA A N 1
ATOM 1808 C CA . ALA A 1 228 ? 21.305 -39.965 -64.392 1.00 80.75 228 ALA A CA 1
ATOM 1809 C C . ALA A 1 228 ? 21.364 -38.596 -63.674 1.00 80.75 228 ALA A C 1
ATOM 1811 O O . ALA A 1 228 ? 20.415 -37.810 -63.733 1.00 80.75 228 ALA A O 1
ATOM 1812 N N . ILE A 1 229 ? 22.491 -38.283 -63.024 1.00 83.31 229 ILE A N 1
ATOM 1813 C CA . ILE A 1 229 ? 22.708 -37.037 -62.277 1.00 83.31 229 ILE A CA 1
ATOM 1814 C C . ILE A 1 229 ? 23.578 -36.080 -63.101 1.00 83.31 229 ILE A C 1
ATOM 1816 O O . ILE A 1 229 ? 24.614 -36.454 -63.654 1.00 83.31 229 ILE A O 1
ATOM 1820 N N . TRP A 1 230 ? 23.176 -34.808 -63.153 1.00 84.94 230 TRP A N 1
ATOM 1821 C CA . TRP A 1 230 ? 23.993 -33.727 -63.699 1.00 84.94 230 TRP A CA 1
ATOM 1822 C C . TRP A 1 230 ? 24.776 -33.051 -62.580 1.00 84.94 230 TRP A C 1
ATOM 1824 O O . TRP A 1 230 ? 24.199 -32.650 -61.572 1.00 84.94 230 TRP A O 1
ATOM 1834 N N . THR A 1 231 ? 26.079 -32.857 -62.773 1.00 88.25 231 THR A N 1
ATOM 1835 C CA . THR A 1 231 ? 26.941 -32.147 -61.821 1.00 88.25 231 THR A CA 1
ATOM 1836 C C . THR A 1 231 ? 27.459 -30.853 -62.440 1.00 88.25 231 THR A C 1
ATOM 1838 O O . THR A 1 231 ? 27.955 -30.840 -63.565 1.00 88.25 231 THR A O 1
ATOM 1841 N N . LYS A 1 232 ? 27.343 -29.748 -61.698 1.00 87.69 232 LYS A N 1
ATOM 1842 C CA . LYS A 1 232 ? 27.905 -28.434 -62.030 1.00 87.69 232 LYS A CA 1
ATOM 1843 C C . LYS A 1 232 ? 29.025 -28.086 -61.070 1.00 87.69 232 LYS A C 1
ATOM 1845 O O . LYS A 1 232 ? 28.819 -28.156 -59.860 1.00 87.69 232 LYS A O 1
ATOM 1850 N N . THR A 1 233 ? 30.172 -27.655 -61.586 1.00 85.38 233 THR A N 1
ATOM 1851 C CA . THR A 1 233 ? 31.321 -27.266 -60.757 1.00 85.38 233 THR A CA 1
ATOM 1852 C C . THR A 1 233 ? 31.664 -25.785 -60.925 1.00 85.38 233 THR A C 1
ATOM 1854 O O . THR A 1 233 ? 31.557 -25.214 -62.011 1.00 85.38 233 THR A O 1
ATOM 1857 N N . CYS A 1 234 ? 32.018 -25.136 -59.815 1.00 84.75 234 CYS A N 1
ATOM 1858 C CA . CYS A 1 234 ? 32.505 -23.759 -59.765 1.00 84.75 234 CYS A CA 1
ATOM 1859 C C . CYS A 1 234 ? 34.029 -23.755 -59.561 1.00 84.75 234 CYS A C 1
ATOM 1861 O O . CYS A 1 234 ? 34.579 -24.671 -58.946 1.00 84.75 234 CYS A O 1
ATOM 1863 N N . SER A 1 235 ? 34.722 -22.710 -60.022 1.00 78.38 235 SER A N 1
ATOM 1864 C CA . SER A 1 235 ? 36.187 -22.566 -59.925 1.00 78.38 235 SER A CA 1
ATOM 1865 C C . SER A 1 235 ? 36.730 -22.582 -58.491 1.00 78.38 235 SER A C 1
ATOM 1867 O O . SER A 1 235 ? 37.902 -22.881 -58.281 1.00 78.38 235 SER A O 1
ATOM 1869 N N . CYS A 1 236 ? 35.883 -22.329 -57.492 1.00 76.94 236 CYS A N 1
ATOM 1870 C CA . CYS A 1 236 ? 36.226 -22.453 -56.077 1.00 76.94 236 CYS A CA 1
ATOM 1871 C C . CYS A 1 236 ? 36.155 -23.884 -55.523 1.00 76.94 236 CYS A C 1
ATOM 1873 O O . CYS A 1 236 ? 36.308 -24.080 -54.319 1.00 76.94 236 CYS A O 1
ATOM 1875 N N . GLY A 1 237 ? 35.855 -24.876 -56.365 1.00 78.50 237 GLY A N 1
ATOM 1876 C CA . GLY A 1 237 ? 35.731 -26.279 -55.972 1.00 78.50 237 GLY A CA 1
ATOM 1877 C C . GLY A 1 237 ? 34.354 -26.687 -55.440 1.00 78.50 237 GLY A C 1
ATOM 1878 O O . GLY A 1 237 ? 34.190 -27.832 -55.026 1.00 78.50 237 GLY A O 1
ATOM 1879 N N . MET A 1 238 ? 33.350 -25.800 -55.464 1.00 80.62 238 MET A N 1
ATOM 1880 C CA . MET A 1 238 ? 31.971 -26.162 -55.110 1.00 80.62 238 MET A CA 1
ATOM 1881 C C . MET A 1 238 ? 31.316 -26.951 -56.248 1.00 80.62 238 MET A C 1
ATOM 1883 O O . MET A 1 238 ? 31.375 -26.529 -57.403 1.00 80.62 238 MET A O 1
ATOM 1887 N N . GLN A 1 239 ? 30.670 -28.071 -55.914 1.00 84.12 239 GLN A N 1
ATOM 1888 C CA . GLN A 1 239 ? 29.955 -28.924 -56.866 1.00 84.12 239 GLN A CA 1
ATOM 1889 C C . GLN A 1 239 ? 28.488 -29.059 -56.454 1.00 84.12 239 GLN A C 1
ATOM 1891 O O . GLN A 1 239 ? 28.193 -29.246 -55.274 1.00 84.12 239 GLN A O 1
ATOM 1896 N N . VAL A 1 240 ? 27.575 -28.953 -57.417 1.00 87.00 240 VAL A N 1
ATOM 1897 C CA . VAL A 1 240 ? 26.127 -29.074 -57.207 1.00 87.00 240 VAL A CA 1
ATOM 1898 C C . VAL A 1 240 ? 25.583 -30.144 -58.143 1.00 87.00 240 VAL A C 1
ATOM 1900 O O . VAL A 1 240 ? 25.764 -30.053 -59.356 1.00 87.00 240 VAL A O 1
ATOM 1903 N N . GLN A 1 241 ? 24.906 -31.137 -57.571 1.00 88.62 241 GLN A N 1
ATOM 1904 C CA . GLN A 1 241 ? 24.216 -32.199 -58.297 1.00 88.62 241 GLN A CA 1
ATOM 1905 C C . GLN A 1 241 ? 22.738 -31.845 -58.475 1.00 88.62 241 GLN A C 1
ATOM 1907 O O . GLN A 1 241 ? 22.108 -31.334 -57.548 1.00 88.62 241 GLN A O 1
ATOM 1912 N N . PHE A 1 242 ? 22.186 -32.090 -59.659 1.00 86.12 242 PHE A N 1
ATOM 1913 C CA . PHE A 1 242 ? 20.783 -31.838 -59.970 1.00 86.12 242 PHE A CA 1
ATOM 1914 C C . PHE A 1 242 ? 20.272 -32.790 -61.058 1.00 86.12 242 PHE A C 1
ATOM 1916 O O . PHE A 1 242 ? 21.035 -33.321 -61.862 1.00 86.12 242 PHE A O 1
ATOM 1923 N N . GLU A 1 243 ? 18.959 -32.981 -61.093 1.00 82.06 243 GLU A N 1
ATOM 1924 C CA . GLU A 1 243 ? 18.265 -33.764 -62.115 1.00 82.06 243 GLU A CA 1
ATOM 1925 C C . GLU A 1 243 ? 17.604 -32.797 -63.108 1.00 82.06 243 GLU A C 1
ATOM 1927 O O . GLU A 1 243 ? 16.982 -31.811 -62.700 1.00 82.06 243 GLU A O 1
ATOM 1932 N N . LYS A 1 244 ? 17.756 -33.039 -64.416 1.00 80.44 244 LYS A N 1
ATOM 1933 C CA . LYS A 1 244 ? 17.017 -32.310 -65.460 1.00 80.44 244 LYS A CA 1
ATOM 1934 C C . LYS A 1 244 ? 15.777 -33.135 -65.809 1.00 80.44 244 LYS A C 1
ATOM 1936 O O . LYS A 1 244 ? 15.920 -34.295 -66.184 1.00 80.44 244 LYS A O 1
ATOM 1941 N N . TRP A 1 245 ? 14.605 -32.535 -65.634 1.00 69.50 245 TRP A N 1
ATOM 1942 C CA . TRP A 1 245 ? 13.294 -33.135 -65.892 1.00 69.50 245 TRP A CA 1
ATOM 1943 C C . TRP A 1 245 ? 12.859 -32.837 -67.325 1.00 69.50 245 TRP A C 1
ATOM 1945 O O . TRP A 1 245 ? 13.178 -31.720 -67.802 1.00 69.50 245 TRP A O 1
#

Foldseek 3Di:
DDDDDDDDDDDDDDDDDDDDDDDDDDDDDDDDPPPDDDPPPPPPVCDFDFAAAPQPRDHGARADPCCCPQVVHGHHPVRQPPCPSDNNQADWDWPVRLCLQLVDDPVVVVPAGWDWDQDPVDNPDDTTTTHGNNVSQVVSCVVQVHDVSSVVSSVVVVVVVVVVVVVVVVVVCVVVVVDDDDPDDDPDDDDDDDDDDDPDPPDPDDDPDPPPPDDFDFPDWDADPVVQWIWTAGPSGDIDIDHDD

Sequence (245 aa):
MQSTLELAASSLNGRPLLLADSPALPLCLAASCFMTPQPQAHAVTDALPVGHCEECGDDGLFLDRVLLEHFQLHVCITCKQDQSRRDGAFELVPKTRAKAEYALPDSFFRGLAHLEKPNPHHEAFAPLQLFLRRTLLQEAHRLYDGEEGRQQEMARRKKRAFRTAASRTKHLLKRQHLLTLSADTDEEQDADSTEISKKEKKRKEYVPVADGDHRHEFTAESFEEDTAIWTKTCSCGMQVQFEKW

Secondary structure (DSSP, 8-state):
-----------------------------------PPP-----------EE--TTT--SSEEB-HHHHHHH----BHHHHH-STTTTTTT-EEEHHHHHHHS---TTGGGSS-EEEE--SS-TTSPPEEEEEHHHHHHHHHHHHTSHHHHHHHHHHHHHHHHHHHHHHHHHHHHHTT---S--SS----------------------PPPTT-----EEEEEEETTTTEEEEEETTS-EEEE---

Radius of gyration: 39.09 Å; chains: 1; bounding box: 94×91×96 Å